Protein AF-A0A924EYX1-F1 (afdb_monomer_lite)

pLDDT: mean 79.89, std 14.72, range [35.97, 96.81]

Secondary structure (DSSP, 8-state):
----THHHHHHHHHHHHHHHHHHHHHHHHHS--PPPPP-SS-----HHHHHHHHHHHHHHHHHHHHHHHHHHHHHHHHHHHHHHHHHT--HHHHHHHHHHHHHHHHHHHHHHHHHHHHHHHHHHHHHHHHHH-HHHHTTSHHHHHHHHHHHHHHHHHHTT-HHHHHHHHHHHHHHTT---SHHHHHHHHHHHH-SPPPPPHHHHHHHHHHHHHHHHHHHHHHHHHTTSS--GGGGTS-HHHHHHHHHHHHHHHHHTTTT----SS--HHHHHHHHHTHHHHHHHHTT-

Radius of gyration: 36.63 Å; chains: 1; bounding box: 83×56×90 Å

Foldseek 3Di:
DDDPPVVVVVVVVVVVLVVLVVVLVVLVVVDPADADDDDQQADADDPLLVVLQLVLLQVLVVLLVVLVVVLVVLLVLLVVLLVVLVVLDDPVLVVVLVVLLVLLVVLLVVLVVVVVVVLVVVVVVLVVVCVVPVPVSCVDPLNVQLVVLVVQLVVCVVVVPPVSNVVSVVVNCVSSVVQPDPVSSQVSSCVPRNHRDDRDPSVVSSVVSNVSSVVSNVVSVVSNVVSDFRDQVSSVGHNSNRVLVVVLLVCVLVVSVDPDRPYHRHDPNSSVSCSVCVVSSCVSPPPD

Structure (mmCIF, N/CA/C/O backbone):
data_AF-A0A924EYX1-F1
#
_entry.id   AF-A0A924EYX1-F1
#
loop_
_atom_site.group_PDB
_atom_site.id
_atom_site.type_symbol
_atom_site.label_atom_id
_atom_site.label_alt_id
_atom_site.label_comp_id
_atom_site.label_asym_id
_atom_site.label_entity_id
_atom_site.label_seq_id
_atom_site.pdbx_PDB_ins_code
_atom_site.Cartn_x
_atom_site.Cartn_y
_atom_site.Cartn_z
_atom_site.occupancy
_atom_site.B_iso_or_equiv
_atom_site.auth_seq_id
_atom_site.auth_comp_id
_atom_site.auth_asym_id
_atom_site.auth_atom_id
_atom_site.pdbx_PDB_model_num
ATOM 1 N N . MET A 1 1 ? -43.825 -21.899 52.873 1.00 35.97 1 MET A N 1
ATOM 2 C CA . MET A 1 1 ? -43.388 -20.491 52.979 1.00 35.97 1 MET A CA 1
ATOM 3 C C . MET A 1 1 ? -41.879 -20.453 52.781 1.00 35.97 1 MET A C 1
ATOM 5 O O . MET A 1 1 ? -41.134 -20.825 53.672 1.00 35.97 1 MET A O 1
ATOM 9 N N . THR A 1 2 ? -41.446 -20.094 51.581 1.00 38.84 2 THR A N 1
ATOM 10 C CA . THR A 1 2 ? -40.054 -19.970 51.107 1.00 38.84 2 THR A CA 1
ATOM 11 C C . THR A 1 2 ? -40.077 -18.678 50.287 1.00 38.84 2 THR A C 1
ATOM 13 O O . THR A 1 2 ? -40.979 -18.524 49.474 1.00 38.84 2 THR A O 1
ATOM 16 N N . THR A 1 3 ? -39.273 -17.635 50.475 1.00 47.25 3 THR A N 1
ATOM 17 C CA . THR A 1 3 ? -37.949 -17.403 51.084 1.00 47.25 3 THR A CA 1
ATOM 18 C C . THR A 1 3 ? -37.914 -15.903 51.493 1.00 47.25 3 THR A C 1
ATOM 20 O O . THR A 1 3 ? -38.854 -15.180 51.159 1.00 47.25 3 THR A O 1
ATOM 23 N N . PRO A 1 4 ? -36.830 -15.361 52.090 1.00 44.22 4 PRO A N 1
ATOM 24 C CA . PRO A 1 4 ? -36.134 -14.348 51.288 1.00 44.22 4 PRO A CA 1
ATOM 25 C C . PRO A 1 4 ? -34.606 -14.397 51.452 1.00 44.22 4 PRO A C 1
ATOM 27 O O . PRO A 1 4 ? -34.013 -13.657 52.229 1.00 44.22 4 PRO A O 1
ATOM 30 N N . ALA A 1 5 ? -33.943 -15.196 50.613 1.00 45.50 5 ALA A N 1
ATOM 31 C CA . ALA A 1 5 ? -32.504 -15.079 50.350 1.00 45.50 5 ALA A CA 1
ATOM 32 C C . ALA A 1 5 ? -32.166 -13.839 49.481 1.00 45.50 5 ALA A C 1
ATOM 34 O O . ALA A 1 5 ? -31.003 -13.480 49.309 1.00 45.50 5 ALA A O 1
ATOM 35 N N . GLN A 1 6 ? -33.181 -13.140 48.952 1.00 41.88 6 GLN A N 1
ATOM 36 C CA . GLN A 1 6 ? -33.022 -11.943 48.116 1.00 41.88 6 GLN A CA 1
ATOM 37 C C . GLN A 1 6 ? -32.695 -10.667 48.918 1.00 41.88 6 GLN A C 1
ATOM 39 O O . GLN A 1 6 ? -32.071 -9.755 48.377 1.00 41.88 6 GLN A O 1
ATOM 44 N N . ALA A 1 7 ? -33.040 -10.599 50.210 1.00 44.31 7 ALA A N 1
ATOM 45 C CA . ALA A 1 7 ? -32.749 -9.427 51.046 1.00 44.31 7 ALA A CA 1
ATOM 46 C C . ALA A 1 7 ? -31.269 -9.349 51.479 1.00 44.31 7 ALA A C 1
ATOM 48 O O . ALA A 1 7 ? -30.711 -8.258 51.610 1.00 44.31 7 ALA A O 1
ATOM 49 N N . GLN A 1 8 ? -30.605 -10.499 51.645 1.00 46.88 8 GLN A N 1
ATOM 50 C CA . GLN A 1 8 ? -29.214 -10.570 52.111 1.00 46.88 8 GLN A CA 1
ATOM 51 C C . GLN A 1 8 ? -28.205 -10.125 51.040 1.00 46.88 8 GLN A C 1
ATOM 53 O O . GLN A 1 8 ? -27.249 -9.416 51.352 1.00 46.88 8 GLN A O 1
ATOM 58 N N . LEU A 1 9 ? -28.447 -10.443 49.763 1.00 46.16 9 LEU A N 1
ATOM 59 C CA . LEU A 1 9 ? -27.586 -10.009 48.652 1.00 46.16 9 LEU A CA 1
ATOM 60 C C . LEU A 1 9 ? -27.684 -8.498 48.381 1.00 46.16 9 LEU A C 1
ATOM 62 O O . LEU A 1 9 ? -26.678 -7.860 48.062 1.00 46.16 9 LEU A O 1
ATOM 66 N N . GLY A 1 10 ? -28.872 -7.907 48.547 1.00 51.09 10 GLY A N 1
ATOM 67 C CA . GLY A 1 10 ? -29.068 -6.458 48.425 1.00 51.09 10 GLY A CA 1
ATOM 68 C C . GLY A 1 10 ? -28.370 -5.670 49.539 1.00 51.09 10 GLY A C 1
ATOM 69 O O . GLY A 1 10 ? -27.743 -4.645 49.270 1.00 51.09 10 GLY A O 1
ATOM 70 N N . GLY A 1 11 ? -28.420 -6.178 50.778 1.00 51.91 11 GLY A N 1
ATOM 71 C CA . GLY A 1 11 ? -27.718 -5.595 51.926 1.00 51.91 11 GLY A CA 1
ATOM 72 C C . GLY A 1 11 ? -26.195 -5.669 51.798 1.00 51.91 11 GLY A C 1
ATOM 73 O O . GLY A 1 11 ? -25.512 -4.679 52.052 1.00 51.91 11 GLY A O 1
ATOM 74 N N . LEU A 1 12 ? -25.667 -6.802 51.319 1.00 52.12 12 LEU A N 1
ATOM 75 C CA . LEU A 1 12 ? -24.235 -6.986 51.060 1.00 52.12 12 LEU A CA 1
ATOM 76 C C . LEU A 1 12 ? -23.719 -6.067 49.948 1.00 52.12 12 LEU A C 1
ATOM 78 O O . LEU A 1 12 ? -22.664 -5.463 50.114 1.00 52.12 12 LEU A O 1
ATOM 82 N N . ARG A 1 13 ? -24.468 -5.887 48.849 1.00 53.62 13 ARG A N 1
ATOM 83 C CA . ARG A 1 13 ? -24.098 -4.918 47.800 1.00 53.62 13 ARG A CA 1
ATOM 84 C C . ARG A 1 13 ? -24.017 -3.493 48.337 1.00 53.62 13 ARG A C 1
ATOM 86 O O . ARG A 1 13 ? -22.999 -2.846 48.127 1.00 53.62 13 ARG A O 1
ATOM 93 N N . ARG A 1 14 ? -25.025 -3.048 49.095 1.00 57.50 14 ARG A N 1
ATOM 94 C CA . ARG A 1 14 ? -25.029 -1.707 49.705 1.00 57.50 14 ARG A CA 1
ATOM 95 C C . ARG A 1 14 ? -23.905 -1.523 50.726 1.00 57.50 14 ARG A C 1
ATOM 97 O O . ARG A 1 14 ? -23.332 -0.445 50.807 1.00 57.50 14 ARG A O 1
ATOM 104 N N . ALA A 1 15 ? -23.581 -2.555 51.505 1.00 55.97 15 ALA A N 1
ATOM 105 C CA . ALA A 1 15 ? -22.481 -2.506 52.468 1.00 55.97 15 ALA A CA 1
ATOM 106 C C . ALA A 1 15 ? -21.111 -2.446 51.775 1.00 55.97 15 ALA A C 1
ATOM 108 O O . ALA A 1 15 ? -20.235 -1.703 52.208 1.00 55.97 15 ALA A O 1
ATOM 109 N N . VAL A 1 16 ? -20.933 -3.184 50.675 1.00 58.44 16 VAL A N 1
ATOM 110 C CA . VAL A 1 16 ? -19.722 -3.122 49.843 1.00 58.44 16 VAL A CA 1
ATOM 111 C C . VAL A 1 16 ? -19.619 -1.776 49.123 1.00 58.44 16 VAL A C 1
ATOM 113 O O . VAL A 1 16 ? -18.532 -1.216 49.051 1.00 58.44 16 VAL A O 1
ATOM 116 N N . GLU A 1 17 ? -20.728 -1.226 48.628 1.00 53.25 17 GLU A N 1
ATOM 117 C CA . GLU A 1 17 ? -20.776 0.120 48.043 1.00 53.25 17 GLU A CA 1
ATOM 118 C C . GLU A 1 17 ? -20.353 1.179 49.063 1.00 53.25 17 GLU A C 1
ATOM 120 O O . GLU A 1 17 ? -19.365 1.864 48.812 1.00 53.25 17 GLU A O 1
ATOM 125 N N . ARG A 1 18 ? -20.967 1.203 50.255 1.00 57.69 18 ARG A N 1
ATOM 126 C CA . ARG A 1 18 ? -20.593 2.142 51.328 1.00 57.69 18 ARG A CA 1
ATOM 127 C C . ARG A 1 18 ? -19.155 1.984 51.809 1.00 57.69 18 ARG A C 1
ATOM 129 O O . ARG A 1 18 ? -18.488 2.973 52.074 1.00 57.69 18 ARG A O 1
ATOM 136 N N . LYS A 1 19 ? -18.651 0.751 51.928 1.00 55.78 19 LYS A N 1
ATOM 137 C CA . LYS A 1 19 ? -17.268 0.507 52.369 1.00 55.78 19 LYS A CA 1
ATOM 138 C C . LYS A 1 19 ? -16.252 0.996 51.334 1.00 55.78 19 LYS A C 1
ATOM 140 O O . LYS A 1 19 ? -15.170 1.447 51.701 1.00 55.78 19 LYS A O 1
ATOM 145 N N . VAL A 1 20 ? -16.598 0.924 50.047 1.00 55.19 20 VAL A N 1
ATOM 146 C CA . VAL A 1 20 ? -15.769 1.481 48.973 1.00 55.19 20 VAL A CA 1
ATOM 147 C C . VAL A 1 20 ? -15.906 3.005 48.884 1.00 55.19 20 VAL A C 1
ATOM 149 O O . VAL A 1 20 ? -14.903 3.656 48.621 1.00 55.19 20 VAL A O 1
ATOM 152 N N . GLU A 1 21 ? -17.088 3.573 49.141 1.00 55.62 21 GLU A N 1
ATOM 153 C CA . GLU A 1 21 ? -17.289 5.028 49.271 1.00 55.62 21 GLU A CA 1
ATOM 154 C C . GLU A 1 21 ? -16.436 5.600 50.410 1.00 55.62 21 GLU A C 1
ATOM 156 O O . GLU A 1 21 ? -15.606 6.467 50.156 1.00 55.62 21 GLU A O 1
ATOM 161 N N . GLN A 1 22 ? -16.517 5.020 51.613 1.00 55.16 22 GLN A N 1
ATOM 162 C CA . GLN A 1 22 ? -15.689 5.416 52.761 1.00 55.16 22 GLN A CA 1
ATOM 163 C C . GLN A 1 22 ? -14.189 5.251 52.485 1.00 55.16 22 GLN A C 1
ATOM 165 O O . GLN A 1 22 ? -13.407 6.156 52.747 1.00 55.16 22 GLN A O 1
ATOM 170 N N . SER A 1 23 ? -13.775 4.141 51.859 1.00 55.34 23 SER A N 1
ATOM 171 C CA . SER A 1 23 ? -12.366 3.956 51.466 1.00 55.34 23 SER A CA 1
ATOM 172 C C . SER A 1 23 ? -11.909 4.967 50.402 1.00 55.34 23 SER A C 1
ATOM 174 O O . SER A 1 23 ? -10.719 5.252 50.293 1.00 55.34 23 SER A O 1
ATOM 176 N N . GLY A 1 24 ? -12.830 5.485 49.585 1.00 53.72 24 GLY A N 1
ATOM 177 C CA . GLY A 1 24 ? -12.568 6.540 48.610 1.00 53.72 24 GLY A CA 1
ATOM 178 C C . GLY A 1 24 ? -12.421 7.916 49.262 1.00 53.72 24 GLY A C 1
ATOM 179 O O . GLY A 1 24 ? -11.489 8.641 48.922 1.00 53.72 24 GLY A O 1
ATOM 180 N N . GLU A 1 25 ? -13.295 8.242 50.215 1.00 52.97 25 GLU A N 1
ATOM 181 C CA . GLU A 1 25 ? -13.253 9.482 51.004 1.00 52.97 25 GLU A CA 1
ATOM 182 C C . GLU A 1 25 ? -11.994 9.556 51.884 1.00 52.97 25 GLU A C 1
ATOM 184 O O . GLU A 1 25 ? -11.293 10.571 51.882 1.00 52.97 25 GLU A O 1
ATOM 189 N N . ASP A 1 26 ? -11.626 8.458 52.549 1.00 51.19 26 ASP A N 1
ATOM 190 C CA . ASP A 1 26 ? -10.417 8.382 53.381 1.00 51.19 26 ASP A CA 1
ATOM 191 C C . ASP A 1 26 ? -9.132 8.565 52.553 1.00 51.19 26 ASP A C 1
ATOM 193 O O . ASP A 1 26 ? -8.181 9.221 52.985 1.00 51.19 26 ASP A O 1
ATOM 197 N N . ARG A 1 27 ? -9.106 8.047 51.316 1.00 54.53 27 ARG A N 1
ATOM 198 C CA . ARG A 1 27 ? -7.970 8.217 50.392 1.00 54.53 27 ARG A CA 1
ATOM 199 C C . ARG A 1 27 ? -7.855 9.638 49.841 1.00 54.53 27 ARG A C 1
ATOM 201 O O . ARG A 1 27 ? -6.740 10.090 49.588 1.00 54.53 27 ARG A O 1
ATOM 208 N N . MET A 1 28 ? -8.972 10.342 49.6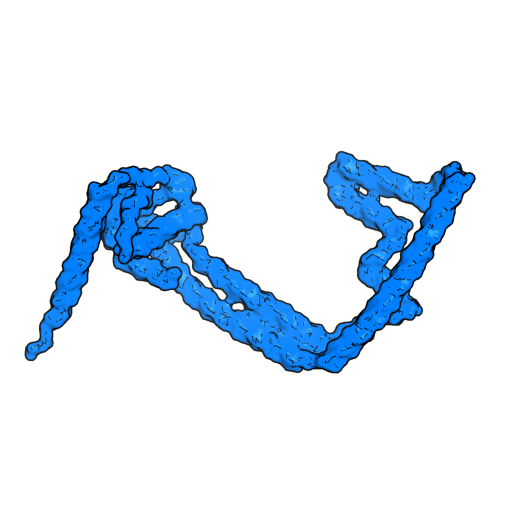64 1.00 52.06 28 MET A N 1
ATOM 209 C CA . MET A 1 28 ? -8.968 11.752 49.269 1.00 52.06 28 MET A CA 1
ATOM 210 C C . MET A 1 28 ? -8.433 12.658 50.376 1.00 52.06 28 MET A C 1
ATOM 212 O O . MET A 1 28 ? -7.650 13.559 50.089 1.00 52.06 28 MET A O 1
ATOM 216 N N . ASN A 1 29 ? -8.812 12.399 51.629 1.00 51.00 29 ASN A N 1
ATOM 217 C CA . ASN A 1 29 ? -8.343 13.177 52.776 1.00 51.00 29 ASN A CA 1
ATOM 218 C C . ASN A 1 29 ? -6.849 12.948 53.075 1.00 51.00 29 ASN A C 1
ATOM 220 O O . ASN A 1 29 ? -6.184 13.840 53.598 1.00 51.00 29 ASN A O 1
ATOM 224 N N . ALA A 1 30 ? -6.305 11.778 52.719 1.00 46.25 30 ALA A N 1
ATOM 225 C CA . ALA A 1 30 ? -4.888 11.447 52.889 1.00 46.25 30 ALA A CA 1
ATOM 226 C C . ALA A 1 30 ? -3.969 12.005 51.781 1.00 46.25 30 ALA A C 1
ATOM 228 O O . ALA A 1 30 ? -2.756 12.100 51.976 1.00 46.25 30 ALA A O 1
ATOM 229 N N . ALA A 1 31 ? -4.509 12.370 50.615 1.00 49.72 31 ALA A N 1
ATOM 230 C CA . ALA A 1 31 ? -3.730 12.940 49.523 1.00 49.72 31 ALA A CA 1
ATOM 231 C C . ALA A 1 31 ? -3.686 14.472 49.647 1.00 49.72 31 ALA A C 1
ATOM 233 O O . ALA A 1 31 ? -4.719 15.130 49.694 1.00 49.72 31 ALA A O 1
ATOM 234 N N . SER A 1 32 ? -2.499 15.084 49.634 1.00 43.00 32 SER A N 1
ATOM 235 C CA . SER A 1 32 ? -2.378 16.522 49.360 1.00 43.00 32 SER A CA 1
ATOM 236 C C . SER A 1 32 ? -2.798 16.777 47.905 1.00 43.00 32 SER A C 1
ATOM 238 O O . SER A 1 32 ? -1.995 16.660 46.977 1.00 43.00 32 SER A O 1
ATOM 240 N N . LEU A 1 33 ? -4.092 17.020 47.695 1.00 52.03 33 LEU A N 1
ATOM 241 C CA . LEU A 1 33 ? -4.709 17.169 46.380 1.00 52.03 33 LEU A CA 1
ATOM 242 C C . LEU A 1 33 ? -4.370 18.547 45.797 1.00 52.03 33 LEU A C 1
ATOM 244 O O . LEU A 1 33 ? -4.972 19.553 46.160 1.00 52.03 33 LEU A O 1
ATOM 248 N N . ILE A 1 34 ? -3.417 18.594 44.866 1.00 54.19 34 ILE A N 1
ATOM 249 C CA . ILE A 1 34 ? -3.301 19.724 43.938 1.00 54.19 34 ILE A CA 1
ATOM 250 C C . ILE A 1 34 ? -4.402 19.529 42.883 1.00 54.19 34 ILE A C 1
ATOM 252 O O . ILE A 1 34 ? -4.407 18.478 42.231 1.00 54.19 34 ILE A O 1
ATOM 256 N N . PRO A 1 35 ? -5.349 20.472 42.728 1.00 61.62 35 PRO A N 1
ATOM 257 C CA . PRO A 1 35 ? -6.395 20.358 41.719 1.00 61.62 35 PRO A CA 1
ATOM 258 C C . PRO A 1 35 ? -5.782 20.351 40.307 1.00 61.62 35 PRO A C 1
ATOM 260 O O . PRO A 1 35 ? -4.787 21.045 40.078 1.00 61.62 35 PRO A O 1
ATOM 263 N N . PRO A 1 36 ? -6.345 19.584 39.354 1.00 69.81 36 PRO A N 1
ATOM 264 C CA . PRO A 1 36 ? -5.882 19.618 37.972 1.00 69.81 36 PRO A CA 1
ATOM 265 C C . PRO A 1 36 ? -6.010 21.037 37.405 1.00 69.81 36 PRO A C 1
ATOM 267 O O . PRO A 1 36 ? -6.994 21.734 37.657 1.00 69.81 36 PRO A O 1
ATOM 270 N N . THR A 1 37 ? -5.020 21.470 36.626 1.00 74.75 37 THR A N 1
ATOM 271 C CA . THR A 1 37 ? -5.136 22.704 35.847 1.00 74.75 37 THR A CA 1
ATOM 272 C C . THR A 1 37 ? -5.978 22.416 34.614 1.00 74.75 37 THR A C 1
ATOM 274 O O . THR A 1 37 ? -5.632 21.548 33.814 1.00 74.75 37 THR A O 1
ATOM 277 N N . PHE A 1 38 ? -7.090 23.132 34.468 1.00 82.50 38 PHE A N 1
ATOM 278 C CA . PHE A 1 38 ? -7.900 23.056 33.262 1.00 82.50 38 PHE A CA 1
ATOM 279 C C . PHE A 1 38 ? -7.345 24.004 32.203 1.00 82.50 38 PHE A C 1
ATOM 281 O O . PHE A 1 38 ? -7.143 25.190 32.463 1.00 82.50 38 PHE A O 1
ATOM 288 N N . ASP A 1 39 ? -7.090 23.470 31.016 1.00 80.88 39 ASP A N 1
ATOM 289 C CA . ASP A 1 39 ? -6.488 24.186 29.899 1.00 80.88 39 ASP A CA 1
ATOM 290 C C . ASP A 1 39 ? -7.041 23.672 28.556 1.00 80.88 39 ASP A C 1
ATOM 292 O O . ASP A 1 39 ? -8.046 22.958 28.489 1.00 80.88 39 ASP A O 1
ATOM 296 N N . ASN A 1 40 ? -6.385 24.029 27.451 1.00 79.44 40 ASN A N 1
ATOM 297 C CA . ASN A 1 40 ? -6.799 23.605 26.110 1.00 79.44 40 ASN A CA 1
ATOM 298 C C . ASN A 1 40 ? -6.711 22.079 25.886 1.00 79.44 40 ASN A C 1
ATOM 300 O O . ASN A 1 40 ? -7.221 21.578 24.882 1.00 79.44 40 ASN A O 1
ATOM 304 N N . THR A 1 41 ? -6.091 21.335 26.803 1.00 78.25 41 THR A N 1
ATOM 305 C CA . THR A 1 41 ? -5.877 19.884 26.737 1.00 78.25 41 THR A CA 1
ATOM 306 C C . THR A 1 41 ? -6.689 19.124 27.785 1.00 78.25 41 THR A C 1
ATOM 308 O O . THR A 1 41 ? -7.244 18.071 27.475 1.00 78.25 41 THR A O 1
ATOM 311 N N . THR A 1 42 ? -6.822 19.667 28.996 1.00 82.25 42 THR A N 1
ATOM 312 C CA . THR A 1 42 ? -7.502 19.033 30.128 1.00 82.25 42 THR A CA 1
ATOM 313 C C . THR A 1 42 ? -8.744 19.826 30.494 1.00 82.25 42 THR A C 1
ATOM 315 O O . THR A 1 42 ? -8.662 20.977 30.908 1.00 82.25 42 THR A O 1
ATOM 318 N N . VAL A 1 43 ? -9.910 19.194 30.372 1.00 87.12 43 VAL A N 1
ATOM 319 C CA . VAL A 1 43 ? -11.201 19.800 30.718 1.00 87.12 43 VAL A CA 1
ATOM 320 C C . VAL A 1 43 ? -11.806 19.153 31.954 1.00 87.12 43 VAL A C 1
ATOM 322 O O . VAL A 1 43 ? -11.554 17.982 32.250 1.00 87.12 43 VAL A O 1
ATOM 325 N N . GLU A 1 44 ? -12.637 19.915 32.656 1.00 89.06 44 GLU A N 1
ATOM 326 C CA . GLU A 1 44 ? -13.415 19.404 33.778 1.00 89.06 44 GLU A CA 1
ATOM 327 C C . GLU A 1 44 ? -14.480 18.409 33.304 1.00 89.06 44 GLU A C 1
ATOM 329 O O . GLU A 1 44 ? -15.266 18.697 32.391 1.00 89.06 44 GLU A O 1
ATOM 334 N N . ILE A 1 45 ? -14.536 17.249 33.956 1.00 88.94 45 ILE A N 1
ATOM 335 C CA . ILE A 1 45 ? -15.536 16.207 33.732 1.00 88.94 45 ILE A CA 1
ATOM 336 C C . ILE A 1 45 ? -16.807 16.576 34.502 1.00 88.94 45 ILE A C 1
ATOM 338 O O . ILE A 1 45 ? -17.043 16.132 35.622 1.00 88.94 45 ILE A O 1
ATOM 342 N N . THR A 1 46 ? -17.643 17.408 33.888 1.00 90.31 46 THR A N 1
ATOM 343 C CA . THR A 1 46 ? -18.977 17.729 34.410 1.00 90.31 46 THR A CA 1
ATOM 344 C C . THR A 1 46 ? -19.951 16.574 34.169 1.00 90.31 46 THR A C 1
ATOM 346 O O . THR A 1 46 ? -19.706 15.713 33.320 1.00 90.31 46 THR A O 1
ATOM 349 N N . ALA A 1 47 ? -21.095 16.576 34.864 1.00 89.19 47 ALA A N 1
ATOM 350 C CA . ALA A 1 47 ? -22.146 15.571 34.671 1.00 89.19 47 ALA A CA 1
ATOM 351 C C . ALA A 1 47 ? -22.582 15.466 33.198 1.00 89.19 47 ALA A C 1
ATOM 353 O O . ALA A 1 47 ? -22.609 14.374 32.639 1.00 89.19 47 ALA A O 1
ATOM 354 N N . GLU A 1 48 ? -22.800 16.604 32.536 1.00 90.00 48 GLU A N 1
ATOM 355 C CA . GLU A 1 48 ? -23.182 16.654 31.121 1.00 90.00 48 GLU A CA 1
ATOM 356 C C . GLU A 1 48 ? -22.115 16.056 30.194 1.00 90.00 48 GLU A C 1
ATOM 358 O O . GLU A 1 48 ? -22.441 15.330 29.252 1.00 90.00 48 GLU A O 1
ATOM 363 N N . ARG A 1 49 ? -20.827 16.344 30.442 1.00 90.38 49 ARG A N 1
ATOM 364 C CA . ARG A 1 49 ? -19.729 15.777 29.643 1.00 90.38 49 ARG A CA 1
ATOM 365 C C . ARG A 1 49 ? -19.601 14.283 29.881 1.00 90.38 49 ARG A C 1
ATOM 367 O O . ARG A 1 49 ? -19.440 13.542 28.915 1.00 90.38 49 ARG A O 1
ATOM 374 N N . LEU A 1 50 ? -19.716 13.843 31.133 1.00 90.81 50 LEU A N 1
ATOM 375 C CA . LEU A 1 50 ? -19.699 12.429 31.484 1.00 90.81 50 LEU A CA 1
ATOM 376 C C . LEU A 1 50 ? -20.862 11.680 30.821 1.00 90.81 50 LEU A C 1
ATOM 378 O O . LEU A 1 50 ? -20.634 10.617 30.254 1.00 90.81 50 LEU A O 1
ATOM 382 N N . ASP A 1 51 ? -22.071 12.247 30.805 1.00 91.12 51 ASP A N 1
ATOM 383 C CA . ASP A 1 51 ? -23.238 11.653 30.141 1.00 91.12 51 ASP A CA 1
ATOM 384 C C . ASP A 1 51 ? -23.025 11.520 28.625 1.00 91.12 51 ASP A C 1
ATOM 386 O O . ASP A 1 51 ? -23.256 10.449 28.054 1.00 91.12 51 ASP A O 1
ATOM 390 N N . ARG A 1 52 ? -22.510 12.569 27.964 1.00 90.25 52 ARG A N 1
ATOM 391 C CA . ARG A 1 52 ? -22.145 12.507 26.534 1.00 90.25 52 ARG A CA 1
ATOM 392 C C . ARG A 1 52 ? -21.089 11.437 26.274 1.00 90.25 52 ARG A C 1
ATOM 394 O O . ARG A 1 52 ? -21.221 10.679 25.315 1.00 90.25 52 ARG A O 1
ATOM 401 N N . TYR A 1 53 ? -20.079 11.349 27.138 1.00 89.88 53 TYR A N 1
ATOM 402 C CA . TYR A 1 53 ? -18.986 10.387 27.017 1.00 89.88 53 TYR A CA 1
ATOM 403 C C . TYR A 1 53 ? -19.458 8.945 27.217 1.00 89.88 53 TYR A C 1
ATOM 405 O O . TYR A 1 53 ? -19.119 8.062 26.436 1.00 89.88 53 TYR A O 1
ATOM 413 N N . VAL A 1 54 ? -20.300 8.704 28.222 1.00 89.56 54 VAL A N 1
ATOM 414 C CA . VAL A 1 54 ? -20.931 7.406 28.487 1.00 89.56 54 VAL A CA 1
ATOM 415 C C . VAL A 1 54 ? -21.803 6.979 27.306 1.00 89.56 54 VAL A C 1
ATOM 417 O O . VAL A 1 54 ? -21.703 5.835 26.858 1.00 89.56 54 VAL A O 1
ATOM 420 N N . ALA A 1 55 ? -22.612 7.887 26.756 1.00 89.62 55 ALA A N 1
ATOM 421 C CA . ALA A 1 55 ? -23.428 7.607 25.578 1.00 89.62 55 ALA A CA 1
ATOM 422 C C . ALA A 1 55 ? -22.566 7.311 24.337 1.00 89.62 55 ALA A C 1
ATOM 424 O O . ALA A 1 55 ? -22.865 6.380 23.587 1.00 89.62 55 ALA A O 1
ATOM 425 N N . ALA A 1 56 ? -21.482 8.063 24.129 1.00 88.88 56 ALA A N 1
ATOM 426 C CA . ALA A 1 56 ? -20.550 7.841 23.027 1.00 88.88 56 ALA A CA 1
ATOM 427 C C . ALA A 1 56 ? -19.811 6.499 23.151 1.00 88.88 56 ALA A C 1
ATOM 429 O O . ALA A 1 56 ? -19.779 5.739 22.189 1.00 88.88 56 ALA A O 1
ATOM 430 N N . MET A 1 57 ? -19.339 6.139 24.347 1.00 86.94 57 MET A N 1
ATOM 431 C CA . MET A 1 57 ? -18.734 4.831 24.627 1.00 86.94 57 MET A CA 1
ATOM 432 C C . MET A 1 57 ? -19.702 3.669 24.366 1.00 86.94 57 MET A C 1
ATOM 434 O O . MET A 1 57 ? -19.316 2.638 23.820 1.00 86.94 57 MET A O 1
ATOM 438 N N . GLN A 1 58 ? -20.981 3.815 24.725 1.00 86.56 58 GLN A N 1
ATOM 439 C CA . GLN A 1 58 ? -21.987 2.788 24.437 1.00 86.56 58 GLN A CA 1
ATOM 440 C C . GLN A 1 58 ? -22.219 2.616 22.931 1.00 86.56 58 GLN A C 1
ATOM 442 O O . GLN A 1 58 ? -22.284 1.481 22.457 1.00 86.56 58 GLN A O 1
ATOM 447 N N . ARG A 1 59 ? -22.288 3.715 22.166 1.00 85.00 59 ARG A N 1
ATOM 448 C CA . ARG A 1 59 ? -22.347 3.659 20.694 1.00 85.00 59 ARG A CA 1
ATOM 449 C C . ARG A 1 59 ? -21.091 3.014 20.116 1.00 85.00 59 ARG A C 1
ATOM 451 O O . ARG A 1 59 ? -21.200 2.129 19.270 1.00 85.00 59 ARG A O 1
ATOM 458 N N . GLN A 1 60 ? -19.923 3.384 20.635 1.00 84.25 60 GLN A N 1
ATOM 459 C CA . GLN A 1 60 ? -18.647 2.810 20.233 1.00 84.25 60 GLN A CA 1
ATOM 460 C C . GLN A 1 60 ? -18.605 1.299 20.466 1.00 84.25 60 GLN A C 1
ATOM 462 O O . GLN A 1 60 ? -18.160 0.580 19.587 1.00 84.25 60 GLN A O 1
ATOM 467 N N . LYS A 1 61 ? -19.123 0.775 21.583 1.00 82.12 61 LYS A N 1
ATOM 468 C CA . LYS A 1 61 ? -19.197 -0.683 21.806 1.00 82.12 61 LYS A CA 1
ATOM 469 C C . LYS A 1 61 ? -20.006 -1.411 20.741 1.00 82.12 61 LYS A C 1
ATOM 471 O O . LYS A 1 61 ? -19.590 -2.468 20.268 1.00 82.12 61 LYS A O 1
ATOM 476 N N . VAL A 1 62 ? -21.154 -0.850 20.364 1.00 81.75 62 VAL A N 1
ATOM 477 C CA . VAL A 1 62 ? -21.981 -1.404 19.284 1.00 81.75 62 VAL A CA 1
ATOM 478 C C . VAL A 1 62 ? -21.211 -1.357 17.966 1.00 81.75 62 VAL A C 1
ATOM 480 O O . VAL A 1 62 ? -21.176 -2.351 17.243 1.00 81.75 62 VAL A O 1
ATOM 483 N N . GLN A 1 63 ? -20.531 -0.245 17.689 1.00 83.00 63 GLN A N 1
ATOM 484 C CA . GLN A 1 63 ? -19.716 -0.079 16.490 1.00 83.00 63 GLN A CA 1
ATOM 485 C C . GLN A 1 63 ? -18.510 -1.026 16.459 1.00 83.00 63 GLN A C 1
ATOM 487 O O . GLN A 1 63 ? -18.249 -1.620 15.424 1.00 83.00 63 GLN A O 1
ATOM 492 N N . VAL A 1 64 ? -17.814 -1.244 17.578 1.00 82.31 64 VAL A N 1
ATOM 493 C CA . VAL A 1 64 ? -16.706 -2.204 17.708 1.00 82.31 64 VAL A CA 1
ATOM 494 C C . VAL A 1 64 ? -17.200 -3.624 17.440 1.00 82.31 64 VAL A C 1
ATOM 496 O O . VAL A 1 64 ? -16.569 -4.360 16.687 1.00 82.31 64 VAL A O 1
ATOM 499 N N . ALA A 1 65 ? -18.353 -4.011 17.995 1.00 82.00 65 ALA A N 1
ATOM 500 C CA . ALA A 1 65 ? -18.943 -5.323 17.734 1.00 82.00 65 ALA A CA 1
ATOM 501 C C . ALA A 1 65 ? -19.315 -5.504 16.249 1.00 82.00 65 ALA A C 1
ATOM 503 O O . ALA A 1 65 ? -19.013 -6.541 15.659 1.00 82.00 65 ALA A O 1
ATOM 504 N N . GLN A 1 66 ? -19.913 -4.483 15.625 1.00 85.19 66 GLN A N 1
ATOM 505 C CA . GLN A 1 66 ? -20.228 -4.485 14.192 1.00 85.19 66 GLN A CA 1
ATOM 506 C C . GLN A 1 66 ? -18.965 -4.509 13.321 1.00 85.19 66 GLN A C 1
ATOM 508 O O . GLN A 1 66 ? -18.897 -5.259 12.348 1.00 85.19 66 GLN A O 1
ATOM 513 N N . ASN A 1 67 ? -17.946 -3.728 13.679 1.00 86.62 67 ASN A N 1
ATOM 514 C CA . ASN A 1 67 ? -16.660 -3.692 12.990 1.00 86.62 67 ASN A CA 1
ATOM 515 C C . ASN A 1 67 ? -15.939 -5.033 13.101 1.00 86.62 67 ASN A C 1
ATOM 517 O O . ASN A 1 67 ? -15.345 -5.469 12.124 1.00 86.62 67 ASN A O 1
ATOM 521 N N . ARG A 1 68 ? -16.044 -5.727 14.239 1.00 85.94 68 ARG A N 1
ATOM 522 C CA . ARG A 1 68 ? -15.498 -7.077 14.405 1.00 85.94 68 ARG A CA 1
ATOM 523 C C . ARG A 1 68 ? -16.192 -8.095 13.501 1.00 85.94 68 ARG A C 1
ATOM 525 O O . ARG A 1 68 ? -15.514 -8.856 12.829 1.00 85.94 68 ARG A O 1
ATOM 532 N N . GLN A 1 69 ? -17.522 -8.060 13.408 1.00 88.25 69 GLN A N 1
ATOM 533 C CA . GLN A 1 69 ? -18.253 -8.922 12.468 1.00 88.25 69 GLN A CA 1
ATOM 534 C C . GLN A 1 69 ? -17.860 -8.649 11.010 1.00 88.25 69 GLN A C 1
ATOM 536 O O . GLN A 1 69 ? -17.655 -9.578 10.233 1.00 88.25 69 GLN A O 1
ATOM 541 N N . ARG A 1 70 ? -17.725 -7.370 10.637 1.00 89.44 70 ARG A N 1
ATOM 542 C CA . ARG A 1 70 ? -17.260 -6.965 9.302 1.00 89.44 70 ARG A CA 1
ATOM 543 C C . ARG A 1 70 ? -15.817 -7.395 9.044 1.00 89.44 70 ARG A C 1
ATOM 545 O O . ARG A 1 70 ? -15.529 -7.876 7.956 1.00 89.44 70 ARG A O 1
ATOM 552 N N . TYR A 1 71 ? -14.944 -7.267 10.039 1.00 90.88 71 TYR A N 1
ATOM 553 C CA . TYR A 1 71 ? -13.567 -7.746 9.988 1.00 90.88 71 TYR A CA 1
ATOM 554 C C . TYR A 1 71 ? -13.517 -9.252 9.719 1.00 90.88 71 TYR A C 1
ATOM 556 O O . TYR A 1 71 ? -12.839 -9.679 8.788 1.00 90.88 71 TYR A O 1
ATOM 564 N N . ASP A 1 72 ? -14.271 -10.047 10.481 1.00 91.56 72 ASP A N 1
ATOM 565 C CA . ASP A 1 72 ? -14.301 -11.503 10.325 1.00 91.56 72 ASP A CA 1
ATOM 566 C C . ASP A 1 72 ? -14.820 -11.901 8.930 1.00 91.56 72 ASP A C 1
ATOM 568 O O . ASP A 1 72 ? -14.244 -12.773 8.278 1.00 91.56 72 ASP A O 1
ATOM 572 N N . ALA A 1 73 ? -15.849 -11.209 8.425 1.00 93.81 73 ALA A N 1
ATOM 573 C CA . ALA A 1 73 ? -16.362 -11.413 7.070 1.00 93.81 73 ALA A CA 1
ATOM 574 C C . ALA A 1 73 ? -15.321 -11.065 5.989 1.00 93.81 73 ALA A C 1
ATOM 576 O O . ALA A 1 73 ? -15.096 -11.859 5.076 1.00 93.81 73 ALA A O 1
ATOM 577 N N . MET A 1 74 ? -14.639 -9.922 6.119 1.00 93.75 74 MET A N 1
ATOM 578 C CA . MET A 1 74 ? -13.575 -9.506 5.197 1.00 93.75 74 MET A CA 1
ATOM 579 C C . MET A 1 74 ? -12.383 -10.468 5.224 1.00 93.75 74 MET A C 1
ATOM 581 O O . MET A 1 74 ? -11.801 -10.751 4.180 1.00 93.75 74 MET A O 1
ATOM 585 N N . GLN A 1 75 ? -12.023 -11.007 6.392 1.00 92.81 75 GLN A N 1
ATOM 586 C CA . GLN A 1 75 ? -10.956 -12.003 6.503 1.00 92.81 75 GLN A CA 1
ATOM 587 C C . GLN A 1 75 ? -11.347 -13.339 5.866 1.00 92.81 75 GLN A C 1
ATOM 589 O O . GLN A 1 75 ? -10.523 -13.948 5.182 1.00 92.81 75 GLN A O 1
ATOM 594 N N . ALA A 1 76 ? -12.595 -13.782 6.041 1.00 94.62 76 ALA A N 1
ATOM 595 C CA . ALA A 1 76 ? -13.104 -14.981 5.378 1.00 94.62 76 ALA A CA 1
ATOM 596 C C . ALA A 1 76 ? -13.108 -14.820 3.848 1.00 94.62 76 ALA A C 1
ATOM 598 O O . ALA A 1 76 ? -12.659 -15.709 3.121 1.00 94.62 76 ALA A O 1
ATOM 599 N N . GLU A 1 77 ? -13.533 -13.658 3.348 1.00 95.62 77 GLU A N 1
ATOM 600 C CA . GLU A 1 77 ? -13.486 -13.345 1.920 1.00 95.62 77 GLU A CA 1
ATOM 601 C C . GLU A 1 77 ? -12.038 -13.273 1.402 1.00 95.62 77 GLU A C 1
ATOM 603 O O . GLU A 1 77 ? -11.704 -13.9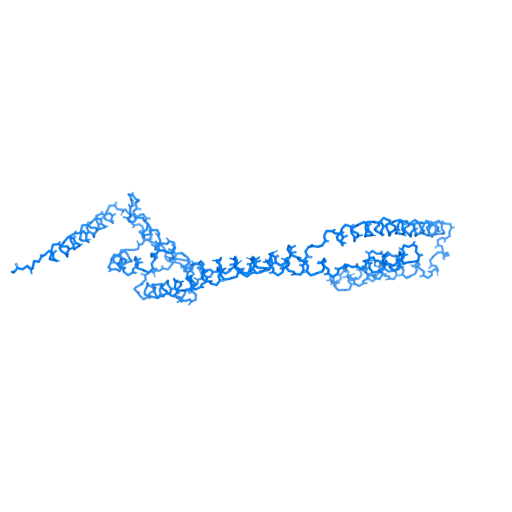00 0.392 1.00 95.62 77 GLU A O 1
ATOM 608 N N . ALA A 1 78 ? -11.137 -12.605 2.128 1.00 95.00 78 ALA A N 1
ATOM 609 C CA . ALA A 1 78 ? -9.717 -12.552 1.791 1.00 95.00 78 ALA A CA 1
ATOM 610 C C . ALA A 1 78 ? -9.081 -13.950 1.741 1.00 95.00 78 ALA A C 1
ATOM 612 O O . ALA A 1 78 ? -8.261 -14.207 0.856 1.00 95.00 78 ALA A O 1
ATOM 613 N N . ALA A 1 79 ? -9.459 -14.855 2.649 1.00 94.38 79 ALA A N 1
ATOM 614 C CA . ALA A 1 79 ? -9.028 -16.251 2.630 1.00 94.38 79 ALA A CA 1
ATOM 615 C C . ALA A 1 79 ? -9.555 -16.991 1.389 1.00 94.38 79 ALA A C 1
ATOM 617 O O . ALA A 1 79 ? -8.776 -17.670 0.719 1.00 94.38 79 ALA A O 1
ATOM 618 N N . SER A 1 80 ? -10.821 -16.779 1.010 1.00 96.56 80 SER A N 1
ATOM 619 C CA . SER A 1 80 ? -11.401 -17.369 -0.206 1.00 96.56 80 SER A CA 1
ATOM 620 C C . SER A 1 80 ? -10.642 -16.955 -1.476 1.00 96.56 80 SER A C 1
ATOM 622 O O . SER A 1 80 ? -10.384 -17.787 -2.350 1.00 96.56 80 SER A O 1
ATOM 624 N N . PHE A 1 81 ? -10.177 -15.701 -1.552 1.00 95.94 81 PHE A N 1
ATOM 625 C CA . PHE A 1 81 ? -9.335 -15.244 -2.657 1.00 95.94 81 PHE A CA 1
ATOM 626 C C . PHE A 1 81 ? -7.952 -15.903 -2.658 1.00 95.94 81 PHE A C 1
ATOM 628 O O . PHE A 1 81 ? -7.453 -16.225 -3.735 1.00 95.94 81 PHE A O 1
ATOM 635 N N . ARG A 1 82 ? -7.346 -16.171 -1.491 1.00 94.06 82 ARG A N 1
ATOM 636 C CA . ARG A 1 82 ? -6.072 -16.919 -1.414 1.00 94.06 82 ARG A CA 1
ATOM 637 C C . ARG A 1 82 ? -6.244 -18.352 -1.894 1.00 94.06 82 ARG A C 1
ATOM 639 O O . ARG A 1 82 ? -5.433 -18.831 -2.677 1.00 94.06 82 ARG A O 1
ATOM 646 N N . GLU A 1 83 ? -7.313 -19.024 -1.483 1.00 95.19 83 GLU A N 1
ATOM 647 C CA . GLU A 1 83 ? -7.609 -20.378 -1.957 1.00 95.19 83 GLU A CA 1
ATOM 648 C C . GLU A 1 83 ? -7.853 -20.413 -3.468 1.00 95.19 83 GLU A C 1
ATOM 650 O O . GLU A 1 83 ? -7.341 -21.291 -4.166 1.00 95.19 83 GLU A O 1
ATOM 655 N N . ALA A 1 84 ? -8.598 -19.440 -3.999 1.00 94.31 84 ALA A N 1
ATOM 656 C CA . ALA A 1 84 ? -8.796 -19.295 -5.435 1.00 94.31 84 ALA A CA 1
ATOM 657 C C . ALA A 1 84 ? -7.472 -19.022 -6.172 1.00 94.31 84 ALA A C 1
ATOM 659 O O . ALA A 1 84 ? -7.258 -19.575 -7.249 1.00 94.31 84 ALA A O 1
ATOM 660 N N . ALA A 1 85 ? -6.565 -18.230 -5.590 1.00 94.31 85 ALA A N 1
ATOM 661 C CA . ALA A 1 85 ? -5.240 -17.964 -6.147 1.00 94.31 85 ALA A CA 1
ATOM 662 C C . ALA A 1 85 ? -4.374 -19.232 -6.201 1.00 94.31 85 ALA A C 1
ATOM 664 O O . ALA A 1 85 ? -3.714 -19.479 -7.209 1.00 94.31 85 ALA A O 1
ATOM 665 N N . VAL A 1 86 ? -4.428 -20.073 -5.161 1.00 92.88 86 VAL A N 1
ATOM 666 C CA . VAL A 1 86 ? -3.756 -21.384 -5.144 1.00 92.88 86 VAL A CA 1
ATOM 667 C C . VAL A 1 86 ? -4.326 -22.300 -6.228 1.00 92.88 86 VAL A C 1
ATOM 669 O O . VAL A 1 86 ? -3.565 -22.949 -6.938 1.00 92.88 86 VAL A O 1
ATOM 672 N N . LYS A 1 87 ? -5.651 -22.321 -6.419 1.00 92.94 87 LYS A N 1
ATOM 673 C CA . LYS A 1 87 ? -6.298 -23.107 -7.487 1.00 92.94 87 LYS A CA 1
ATOM 674 C C . LYS A 1 87 ? -5.984 -22.586 -8.892 1.00 92.94 87 LYS A C 1
ATOM 676 O O . LYS A 1 87 ? -5.925 -23.371 -9.832 1.00 92.94 87 LYS A O 1
ATOM 681 N N . ALA A 1 88 ? -5.800 -21.276 -9.039 1.00 90.75 88 ALA A N 1
ATOM 682 C CA . ALA A 1 88 ? -5.386 -20.644 -10.288 1.00 90.75 88 ALA A CA 1
ATOM 683 C C . ALA A 1 88 ? -3.883 -20.813 -10.573 1.00 90.75 88 ALA A C 1
ATOM 685 O O . ALA A 1 88 ? -3.428 -20.459 -11.664 1.00 90.75 88 ALA A O 1
ATOM 686 N N . ASP A 1 89 ? -3.108 -21.336 -9.614 1.00 90.12 89 ASP A N 1
ATOM 687 C CA . ASP A 1 89 ? -1.674 -21.518 -9.776 1.00 90.12 89 ASP A CA 1
ATOM 688 C C . ASP A 1 89 ? -1.373 -22.610 -10.808 1.00 90.12 89 ASP A C 1
ATOM 690 O O . ASP A 1 89 ? -1.606 -23.799 -10.592 1.00 90.12 89 ASP A O 1
ATOM 694 N N . ASN A 1 90 ? -0.809 -22.196 -11.940 1.00 93.38 90 ASN A N 1
ATOM 695 C CA . ASN A 1 90 ? -0.271 -23.100 -12.938 1.00 93.38 90 ASN A CA 1
ATOM 696 C C . ASN A 1 90 ? 1.255 -22.989 -12.949 1.00 93.38 90 ASN A C 1
ATOM 698 O O . ASN A 1 90 ? 1.832 -22.104 -13.589 1.00 93.38 90 ASN A O 1
ATOM 702 N N . ARG A 1 91 ? 1.910 -23.930 -12.260 1.00 92.31 91 ARG A N 1
ATOM 703 C CA . ARG A 1 91 ? 3.373 -23.976 -12.150 1.00 92.31 91 ARG A CA 1
ATOM 704 C C . ARG A 1 91 ? 4.058 -24.015 -13.518 1.00 92.31 91 ARG A C 1
ATOM 706 O O . ARG A 1 91 ? 5.054 -23.329 -13.707 1.00 92.31 91 ARG A O 1
ATOM 713 N N . ARG A 1 92 ? 3.510 -24.759 -14.484 1.00 93.25 92 ARG A N 1
ATOM 714 C CA . ARG A 1 92 ? 4.095 -24.882 -15.828 1.00 93.25 92 ARG A CA 1
ATOM 715 C C . ARG A 1 92 ? 4.062 -23.554 -16.583 1.00 93.25 92 ARG A C 1
ATOM 717 O O . ARG A 1 92 ? 5.050 -23.200 -17.227 1.00 93.25 92 ARG A O 1
ATOM 724 N N . ASP A 1 93 ? 2.947 -22.831 -16.499 1.00 93.31 93 ASP A N 1
ATOM 725 C CA . ASP A 1 93 ? 2.826 -21.502 -17.107 1.00 93.31 93 ASP A CA 1
ATOM 726 C C . ASP A 1 93 ? 3.799 -20.520 -16.452 1.00 93.31 93 ASP A C 1
ATOM 728 O O . ASP A 1 93 ? 4.455 -19.764 -17.165 1.00 93.31 93 ASP A O 1
ATOM 732 N N . ARG A 1 94 ? 3.942 -20.573 -15.117 1.00 93.38 94 ARG A N 1
ATOM 733 C CA . ARG A 1 94 ? 4.912 -19.756 -14.374 1.00 93.38 94 ARG A CA 1
ATOM 734 C C . ARG A 1 94 ? 6.343 -20.052 -14.802 1.00 93.38 94 ARG A C 1
ATOM 736 O O . ARG A 1 94 ? 7.015 -19.151 -15.271 1.00 93.38 94 ARG A O 1
ATOM 743 N N . GLU A 1 95 ? 6.783 -21.303 -14.727 1.00 94.69 95 GLU A N 1
ATOM 744 C CA . GLU A 1 95 ? 8.146 -21.700 -15.106 1.00 94.69 95 GLU A CA 1
ATOM 745 C C . GLU A 1 95 ? 8.464 -21.334 -16.564 1.00 94.69 95 GLU A C 1
ATOM 747 O O . GLU A 1 95 ? 9.556 -20.859 -16.879 1.00 94.69 95 GLU A O 1
ATOM 752 N N . THR A 1 96 ? 7.498 -21.519 -17.470 1.00 94.81 96 THR A N 1
ATOM 753 C CA . THR A 1 96 ? 7.668 -21.156 -18.883 1.00 94.81 96 THR A CA 1
ATOM 754 C C . THR A 1 96 ? 7.774 -19.644 -19.058 1.00 94.81 96 THR A C 1
ATOM 756 O O . THR A 1 96 ? 8.655 -19.169 -19.780 1.00 94.81 96 THR A O 1
ATOM 759 N N . TYR A 1 97 ? 6.898 -18.883 -18.400 1.00 94.94 97 TYR A N 1
ATOM 760 C CA . TYR A 1 97 ? 6.913 -17.427 -18.446 1.00 94.94 97 TYR A CA 1
ATOM 761 C C . TYR A 1 97 ? 8.180 -16.848 -17.814 1.00 94.94 97 TYR A C 1
ATOM 763 O O . TYR A 1 97 ? 8.802 -15.979 -18.415 1.00 94.94 97 TYR A O 1
ATOM 771 N N . ASP A 1 98 ? 8.615 -17.363 -16.668 1.00 94.50 98 ASP A N 1
ATOM 772 C CA . ASP A 1 98 ? 9.812 -16.901 -15.966 1.00 94.50 98 ASP A CA 1
ATOM 773 C C . ASP A 1 98 ? 11.060 -17.156 -16.809 1.00 94.50 98 ASP A C 1
ATOM 775 O O . ASP A 1 98 ? 11.859 -16.247 -17.018 1.00 94.50 98 ASP A O 1
ATOM 779 N N . ARG A 1 99 ? 11.191 -18.352 -17.397 1.00 94.56 99 ARG A N 1
ATOM 780 C CA . ARG A 1 99 ? 12.311 -18.677 -18.289 1.00 94.56 99 ARG A CA 1
ATOM 781 C C . ARG A 1 99 ? 12.335 -17.799 -19.539 1.00 94.56 99 ARG A C 1
ATOM 783 O O . ARG A 1 99 ? 13.390 -17.291 -19.902 1.00 94.56 99 ARG A O 1
ATOM 790 N N . THR A 1 100 ? 11.190 -17.628 -20.203 1.00 93.62 100 THR A N 1
ATOM 791 C CA . THR A 1 100 ? 11.107 -16.810 -21.430 1.00 93.62 100 THR A CA 1
ATOM 792 C C . THR A 1 100 ? 11.313 -15.325 -21.140 1.00 93.62 100 THR A C 1
ATOM 794 O O . THR A 1 100 ? 11.970 -14.628 -21.911 1.00 93.62 100 THR A O 1
ATOM 797 N N . THR A 1 101 ? 10.810 -14.841 -20.004 1.00 93.56 101 THR A N 1
ATOM 798 C CA . THR A 1 101 ? 11.020 -13.466 -19.538 1.00 93.56 101 THR A CA 1
ATOM 799 C C . THR A 1 101 ? 12.471 -13.236 -19.139 1.00 93.56 101 THR A C 1
ATOM 801 O O . THR A 1 101 ? 13.015 -12.189 -19.473 1.00 93.56 101 THR A O 1
ATOM 804 N N . TYR A 1 102 ? 13.116 -14.207 -18.487 1.00 93.38 102 TYR A N 1
ATOM 805 C CA . TYR A 1 102 ? 14.535 -14.146 -18.150 1.00 93.38 102 TYR A CA 1
ATOM 806 C C . TYR A 1 102 ? 15.400 -14.053 -19.412 1.00 93.38 102 TYR A C 1
ATOM 808 O O . TYR A 1 102 ? 16.163 -13.103 -19.555 1.00 93.38 102 TYR A O 1
ATOM 816 N N . SER A 1 103 ? 15.205 -14.952 -20.387 1.00 92.31 103 SER A N 1
ATOM 817 C CA . SER A 1 103 ? 15.952 -14.903 -21.654 1.00 92.31 103 SER A CA 1
ATOM 818 C C . SER A 1 103 ? 15.701 -13.615 -22.444 1.00 92.31 103 SER A C 1
ATOM 820 O O . SER A 1 103 ? 16.622 -13.059 -23.038 1.00 92.31 103 SER A O 1
ATOM 822 N N . TYR A 1 104 ? 14.460 -13.115 -22.441 1.00 93.25 104 TYR A N 1
ATOM 823 C CA . TYR A 1 104 ? 14.142 -11.824 -23.049 1.00 93.25 104 TYR A CA 1
ATOM 824 C C . TYR A 1 104 ? 14.836 -10.673 -22.310 1.00 93.25 104 TYR A C 1
ATOM 826 O O . TYR A 1 104 ? 15.347 -9.763 -22.953 1.00 93.25 104 TYR A O 1
ATOM 834 N N . GLY A 1 105 ? 14.878 -10.716 -20.976 1.00 91.00 105 GLY A N 1
ATOM 835 C CA . GLY A 1 105 ? 15.548 -9.728 -20.133 1.00 91.00 105 GLY A CA 1
ATOM 836 C C . GLY A 1 105 ? 17.046 -9.641 -20.407 1.00 91.00 105 GLY A C 1
ATOM 837 O O . GLY A 1 105 ? 17.548 -8.542 -20.616 1.00 91.00 105 GLY A O 1
ATOM 838 N N . GLU A 1 106 ? 17.728 -10.783 -20.493 1.00 93.31 106 GLU A N 1
ATOM 839 C CA . GLU A 1 106 ? 19.140 -10.872 -20.892 1.00 93.31 106 GLU A CA 1
ATOM 840 C C . GLU A 1 106 ? 19.364 -10.228 -22.268 1.00 93.31 106 GLU A C 1
ATOM 842 O O . GLU A 1 106 ? 20.143 -9.286 -22.398 1.00 93.31 106 GLU A O 1
ATOM 847 N N . CYS A 1 107 ? 18.599 -10.643 -23.284 1.00 92.19 107 CYS A N 1
ATOM 848 C CA . CYS A 1 107 ? 18.727 -10.083 -24.631 1.00 92.19 107 CYS A CA 1
ATOM 849 C C . CYS A 1 107 ? 18.438 -8.573 -24.668 1.00 92.19 107 CYS A C 1
ATOM 851 O O . CYS A 1 107 ? 19.156 -7.808 -25.314 1.00 92.19 107 CYS A O 1
ATOM 853 N N . ARG A 1 108 ? 17.397 -8.124 -23.960 1.00 91.06 108 ARG A N 1
ATOM 854 C CA . ARG A 1 108 ? 17.020 -6.711 -23.857 1.00 91.06 108 ARG A CA 1
ATOM 855 C C . ARG A 1 108 ? 18.112 -5.888 -23.183 1.00 91.06 108 ARG A C 1
ATOM 857 O O . ARG A 1 108 ? 18.371 -4.773 -23.630 1.00 91.06 108 ARG A O 1
ATOM 864 N N . ASN A 1 109 ? 18.754 -6.425 -22.148 1.00 90.12 109 ASN A N 1
ATOM 865 C CA . ASN A 1 109 ? 19.885 -5.777 -21.493 1.00 90.12 109 ASN A CA 1
ATOM 866 C C . ASN A 1 109 ? 21.078 -5.673 -22.447 1.00 90.12 109 ASN A C 1
ATOM 868 O O . ASN A 1 109 ? 21.602 -4.578 -22.611 1.00 90.12 109 ASN A O 1
ATOM 872 N N . SER A 1 110 ? 21.423 -6.734 -23.181 1.00 89.56 110 SER A N 1
ATOM 873 C CA . SER A 1 110 ? 22.477 -6.663 -24.205 1.00 89.56 110 SER A CA 1
ATOM 874 C C . SER A 1 110 ? 22.139 -5.685 -25.338 1.00 89.56 110 SER A C 1
ATOM 876 O O . SER A 1 110 ? 23.012 -4.991 -25.857 1.00 89.56 110 SER A O 1
ATOM 878 N N . ALA A 1 111 ? 20.866 -5.591 -25.737 1.00 86.75 111 ALA A N 1
ATOM 879 C CA . ALA A 1 111 ? 20.416 -4.608 -26.721 1.00 86.75 111 ALA A CA 1
ATOM 880 C C . ALA A 1 111 ? 20.550 -3.170 -26.194 1.00 86.75 111 ALA A C 1
ATOM 882 O O . ALA A 1 111 ? 20.919 -2.284 -26.967 1.00 86.75 111 ALA A O 1
ATOM 883 N N . ARG A 1 112 ? 20.289 -2.954 -24.898 1.00 86.50 112 ARG A N 1
ATOM 884 C CA . ARG A 1 112 ? 20.521 -1.675 -24.218 1.00 86.50 112 ARG A CA 1
ATOM 885 C C . ARG A 1 112 ? 22.009 -1.342 -24.170 1.00 86.50 112 ARG A C 1
ATOM 887 O O . ARG A 1 112 ? 22.373 -0.269 -24.624 1.00 86.50 112 ARG A O 1
ATOM 894 N N . GLU A 1 113 ? 22.851 -2.259 -23.707 1.00 88.25 113 GLU A N 1
ATOM 895 C CA . GLU A 1 113 ? 24.306 -2.064 -23.623 1.00 88.25 113 GLU A CA 1
ATOM 896 C C . GLU A 1 113 ? 24.917 -1.743 -24.992 1.00 88.25 113 GLU A C 1
ATOM 898 O O . GLU A 1 113 ? 25.741 -0.844 -25.114 1.00 88.25 113 GLU A O 1
ATOM 903 N N . ALA A 1 114 ? 24.468 -2.413 -26.058 1.00 85.81 114 ALA A N 1
ATOM 904 C CA . ALA A 1 114 ? 24.908 -2.097 -27.415 1.00 85.81 114 ALA A CA 1
ATOM 905 C C . ALA A 1 114 ? 24.483 -0.684 -27.858 1.00 85.81 114 ALA A C 1
ATOM 907 O O . ALA A 1 114 ? 25.258 0.014 -28.508 1.00 85.81 114 ALA A O 1
ATOM 908 N N . ALA A 1 115 ? 23.264 -0.258 -27.511 1.00 82.44 115 ALA A N 1
ATOM 909 C CA . ALA A 1 115 ? 22.788 1.092 -27.807 1.00 82.44 115 ALA A CA 1
ATOM 910 C C . ALA A 1 115 ? 23.537 2.157 -26.986 1.00 82.44 115 ALA A C 1
ATOM 912 O O . ALA A 1 115 ? 23.878 3.209 -27.524 1.00 82.44 115 ALA A O 1
ATOM 913 N N . GLU A 1 116 ? 23.834 1.870 -25.717 1.00 84.38 116 GLU A N 1
ATOM 914 C CA . GLU A 1 116 ? 24.654 2.711 -24.840 1.00 84.38 116 GLU A CA 1
ATOM 915 C C . GLU A 1 116 ? 26.080 2.841 -25.394 1.00 84.38 116 GLU A C 1
ATOM 917 O O . GLU A 1 116 ? 26.564 3.957 -25.545 1.00 84.38 116 GLU A O 1
ATOM 922 N N . ALA A 1 117 ? 26.709 1.745 -25.825 1.00 86.31 117 ALA A N 1
ATOM 923 C CA . ALA A 1 117 ? 28.040 1.772 -26.431 1.00 86.31 117 ALA A CA 1
ATOM 924 C C . ALA A 1 117 ? 28.077 2.549 -27.763 1.00 86.31 117 ALA A C 1
ATOM 926 O O . ALA A 1 117 ? 29.015 3.304 -28.024 1.00 86.31 117 ALA A O 1
ATOM 927 N N . GLU A 1 118 ? 27.063 2.405 -28.626 1.00 83.31 118 GLU A N 1
ATOM 928 C CA . GLU A 1 118 ? 26.949 3.225 -29.842 1.00 83.31 118 GLU A CA 1
ATOM 929 C C . GLU A 1 118 ? 26.788 4.711 -29.516 1.00 83.31 118 GLU A C 1
ATOM 931 O O . GLU A 1 118 ? 27.358 5.569 -30.196 1.00 83.31 118 GLU A O 1
ATOM 936 N N . TYR A 1 119 ? 26.005 5.019 -28.486 1.00 81.38 119 TYR A N 1
ATOM 937 C CA . TYR A 1 119 ? 25.803 6.379 -28.021 1.00 81.38 119 TYR A CA 1
ATOM 938 C C . TYR A 1 119 ? 27.090 6.979 -27.438 1.00 81.38 119 TYR A C 1
ATOM 940 O O . TYR A 1 119 ? 27.468 8.086 -27.819 1.00 81.38 119 TYR A O 1
ATOM 948 N N . GLU A 1 120 ? 27.808 6.241 -26.591 1.00 84.50 120 GLU A N 1
ATOM 949 C CA . GLU A 1 120 ? 29.101 6.655 -26.042 1.00 84.50 120 GLU A CA 1
ATOM 950 C C . GLU A 1 120 ? 30.107 6.952 -27.154 1.00 84.50 120 GLU A C 1
ATOM 952 O O . GLU A 1 120 ? 30.706 8.026 -27.152 1.00 84.50 120 GLU A O 1
ATOM 957 N N . ARG A 1 121 ? 30.207 6.085 -28.172 1.00 86.00 121 ARG A N 1
ATOM 958 C CA . ARG A 1 121 ? 31.070 6.325 -29.341 1.00 86.00 121 ARG A CA 1
ATOM 959 C C . ARG A 1 121 ? 30.680 7.588 -30.105 1.00 86.00 121 ARG A C 1
ATOM 961 O O . ARG A 1 121 ? 31.549 8.386 -30.443 1.00 86.00 121 ARG A O 1
ATOM 968 N N . LYS A 1 122 ? 29.384 7.813 -30.352 1.00 82.06 122 LYS A N 1
ATOM 969 C CA . LYS A 1 122 ? 28.903 9.047 -31.004 1.00 82.06 122 LYS A CA 1
ATOM 970 C C . LYS A 1 122 ? 29.236 10.288 -30.179 1.00 82.06 122 LYS A C 1
ATOM 972 O O . LYS A 1 122 ? 29.640 11.302 -30.743 1.00 82.06 122 LYS A O 1
ATOM 977 N N . MET A 1 123 ? 29.085 10.211 -28.860 1.00 81.88 123 MET A N 1
ATOM 978 C CA . MET A 1 123 ? 29.411 11.311 -27.956 1.00 81.88 123 MET A CA 1
ATOM 979 C C . MET A 1 123 ? 30.912 11.575 -27.881 1.00 81.88 123 MET A C 1
ATOM 981 O O . MET A 1 123 ? 31.319 12.732 -27.820 1.00 81.88 123 MET A O 1
ATOM 985 N N . GLU A 1 124 ? 31.738 10.536 -27.912 1.00 86.19 124 GLU A N 1
ATOM 986 C CA . GLU A 1 124 ? 33.193 10.654 -27.943 1.00 86.19 124 GLU A CA 1
ATOM 987 C C . GLU A 1 124 ? 33.669 11.263 -29.270 1.00 86.19 124 GLU A C 1
ATOM 989 O O . GLU A 1 124 ? 34.443 12.218 -29.267 1.00 86.19 124 GLU A O 1
ATOM 994 N N . GLU A 1 125 ? 33.116 10.828 -30.407 1.00 84.00 125 GLU A N 1
ATOM 995 C CA . GLU A 1 125 ? 33.365 11.451 -31.713 1.00 84.00 125 GLU A CA 1
ATOM 996 C C . GLU A 1 125 ? 32.895 12.909 -31.779 1.00 84.00 125 GLU A C 1
ATOM 998 O O . GLU A 1 125 ? 33.525 13.741 -32.438 1.00 84.00 125 GLU A O 1
ATOM 1003 N N . PHE A 1 126 ? 31.768 13.226 -31.142 1.00 81.44 126 PHE A N 1
ATOM 1004 C CA . PHE A 1 126 ? 31.261 14.591 -31.042 1.00 81.44 126 PHE A CA 1
ATOM 1005 C C . PHE A 1 126 ? 32.197 15.463 -30.193 1.00 81.44 126 PHE A C 1
ATOM 1007 O O . PHE A 1 126 ? 32.556 16.563 -30.612 1.00 81.44 126 PHE A O 1
ATOM 1014 N N . ARG A 1 127 ? 32.682 14.954 -29.052 1.00 82.44 127 ARG A N 1
ATOM 1015 C CA . ARG A 1 127 ? 33.684 15.640 -28.215 1.00 82.44 127 ARG A CA 1
ATOM 1016 C C . ARG A 1 127 ? 35.004 15.847 -28.952 1.00 82.44 127 ARG A C 1
ATOM 1018 O O . ARG A 1 127 ? 35.488 16.972 -28.999 1.00 82.44 127 ARG A O 1
ATOM 1025 N N . ALA A 1 128 ? 35.539 14.813 -29.599 1.00 85.12 128 ALA A N 1
ATOM 1026 C CA . ALA A 1 128 ? 36.777 14.911 -30.371 1.00 85.12 128 ALA A CA 1
ATOM 1027 C C . ALA A 1 128 ? 36.665 15.928 -31.524 1.00 85.12 128 ALA A C 1
ATOM 1029 O O . ALA A 1 128 ? 37.629 16.622 -31.849 1.00 85.12 128 ALA A O 1
ATOM 1030 N N . ARG A 1 129 ? 35.478 16.062 -32.136 1.00 79.31 129 ARG A N 1
ATOM 1031 C CA . ARG A 1 129 ? 35.197 17.105 -33.136 1.00 79.31 129 ARG A CA 1
ATOM 1032 C C . ARG A 1 129 ? 35.182 18.507 -32.537 1.00 79.31 129 ARG A C 1
ATOM 1034 O O . ARG A 1 129 ? 35.785 19.399 -33.129 1.00 79.31 129 ARG A O 1
ATOM 1041 N N . ILE A 1 130 ? 34.551 18.693 -31.377 1.00 82.31 130 ILE A N 1
ATOM 1042 C CA . ILE A 1 130 ? 34.583 19.966 -30.641 1.00 82.31 130 ILE A CA 1
ATOM 1043 C C . ILE A 1 130 ? 36.022 20.367 -30.299 1.00 82.31 130 ILE A C 1
ATOM 1045 O O . ILE A 1 130 ? 36.388 21.525 -30.477 1.00 82.31 130 ILE A O 1
ATOM 1049 N N . GLU A 1 131 ? 36.838 19.422 -29.829 1.00 82.25 131 GLU A N 1
ATOM 1050 C CA . GLU A 1 131 ? 38.240 19.676 -29.482 1.00 82.25 131 GLU A CA 1
ATOM 1051 C C . GLU A 1 131 ? 39.089 20.029 -30.709 1.00 82.25 131 GLU A C 1
ATOM 1053 O O . GLU A 1 131 ? 39.962 20.893 -30.629 1.00 82.25 131 GLU A O 1
ATOM 1058 N N . ARG A 1 132 ? 38.822 19.393 -31.858 1.00 84.81 132 ARG A N 1
ATOM 1059 C CA . ARG A 1 132 ? 39.546 19.651 -33.110 1.00 84.81 132 ARG A CA 1
ATOM 1060 C C . ARG A 1 132 ? 39.178 20.996 -33.747 1.00 84.81 132 ARG A C 1
ATOM 1062 O O . ARG A 1 132 ? 40.068 21.658 -34.274 1.00 84.81 132 ARG A O 1
ATOM 1069 N N . ASP A 1 133 ? 37.901 21.383 -33.742 1.00 82.06 133 ASP A N 1
ATOM 1070 C CA . ASP A 1 133 ? 37.437 22.671 -34.276 1.00 82.06 133 ASP A CA 1
ATOM 1071 C C . ASP A 1 133 ? 36.237 23.218 -33.471 1.00 82.06 133 ASP A C 1
ATOM 1073 O O . ASP A 1 133 ? 35.068 22.954 -33.795 1.00 82.06 133 ASP A O 1
ATOM 1077 N N . PRO A 1 134 ? 36.497 24.030 -32.431 1.00 76.00 134 PRO A N 1
ATOM 1078 C CA . PRO A 1 134 ? 35.447 24.547 -31.560 1.00 76.00 134 PRO A CA 1
ATOM 1079 C C . PRO A 1 134 ? 34.527 25.556 -32.263 1.00 76.00 134 PRO A C 1
ATOM 1081 O O . PRO A 1 134 ? 33.378 25.732 -31.852 1.00 76.00 134 PRO A O 1
ATOM 1084 N N . VAL A 1 135 ? 34.991 26.217 -33.330 1.00 77.00 135 VAL A N 1
ATOM 1085 C CA . VAL A 1 135 ? 34.207 27.226 -34.062 1.00 77.00 135 VAL A CA 1
ATOM 1086 C C . VAL A 1 135 ? 33.230 26.552 -35.025 1.00 77.00 135 VAL A C 1
ATOM 1088 O O . VAL A 1 135 ? 32.087 27.003 -35.161 1.00 77.00 135 VAL A O 1
ATOM 1091 N N . ALA A 1 136 ? 33.639 25.457 -35.670 1.00 75.69 136 ALA A N 1
ATOM 1092 C CA . ALA A 1 136 ? 32.741 24.634 -36.474 1.00 75.69 136 ALA A CA 1
ATOM 1093 C C . ALA A 1 136 ? 31.698 23.921 -35.603 1.00 75.69 136 ALA A C 1
ATOM 1095 O O . ALA A 1 136 ? 30.513 23.926 -35.944 1.00 75.69 136 ALA A O 1
ATOM 1096 N N . ALA A 1 137 ? 32.096 23.402 -34.440 1.00 69.38 137 ALA A N 1
ATOM 1097 C CA . ALA A 1 137 ? 31.185 22.689 -33.550 1.00 69.38 137 ALA A CA 1
ATOM 1098 C C . ALA A 1 137 ? 30.061 23.574 -32.976 1.00 69.38 137 ALA A C 1
ATOM 1100 O O . ALA A 1 137 ? 28.924 23.125 -32.844 1.00 69.38 137 ALA A O 1
ATOM 1101 N N . GLN A 1 138 ? 30.315 24.866 -32.726 1.00 69.12 138 GLN A N 1
ATOM 1102 C CA . GLN A 1 138 ? 29.264 25.823 -32.336 1.00 69.12 138 GLN A CA 1
ATOM 1103 C C . GLN A 1 138 ? 28.190 26.032 -33.415 1.00 69.12 138 GLN A C 1
ATOM 1105 O O . GLN A 1 138 ? 27.090 26.513 -33.124 1.00 69.12 138 GLN A O 1
ATOM 1110 N N . LYS A 1 139 ? 28.487 25.703 -34.676 1.00 75.44 139 LYS A N 1
ATOM 1111 C CA . LYS A 1 139 ? 27.524 25.819 -35.775 1.00 75.44 139 LYS A CA 1
ATOM 1112 C C . LYS A 1 139 ? 26.641 24.582 -35.907 1.00 75.44 139 LYS A C 1
ATOM 1114 O O . LYS A 1 139 ? 25.590 24.711 -36.546 1.00 75.44 139 LYS A O 1
ATOM 1119 N N . GLU A 1 140 ? 27.011 23.458 -35.289 1.00 77.25 140 GLU A N 1
ATOM 1120 C CA . GLU A 1 140 ? 26.253 22.214 -35.371 1.00 77.25 140 GLU A CA 1
ATOM 1121 C C . GLU A 1 140 ? 24.861 22.333 -34.721 1.00 77.25 140 GLU A C 1
ATOM 1123 O O . GLU A 1 140 ? 24.717 22.951 -33.659 1.00 77.25 140 GLU A O 1
ATOM 1128 N N . PRO A 1 141 ? 23.823 21.726 -35.328 1.00 80.25 141 PRO A N 1
ATOM 1129 C CA . PRO A 1 141 ? 22.459 21.769 -34.804 1.00 80.25 141 PRO A CA 1
ATOM 1130 C C . PRO A 1 141 ? 22.350 21.205 -33.383 1.00 80.25 141 PRO A C 1
ATOM 1132 O O . PRO A 1 141 ? 21.733 21.834 -32.528 1.00 80.25 141 PRO A O 1
ATOM 1135 N N . LEU A 1 142 ? 23.017 20.074 -33.118 1.00 79.75 142 LEU A N 1
ATOM 1136 C CA . LEU A 1 142 ? 22.988 19.393 -31.822 1.00 79.75 142 LEU A CA 1
ATOM 1137 C C . LEU A 1 142 ? 23.559 20.277 -30.704 1.00 79.75 142 LEU A C 1
ATOM 1139 O O . LEU A 1 142 ? 22.954 20.411 -29.642 1.00 79.75 142 LEU A O 1
ATOM 1143 N N . MET A 1 143 ? 24.694 20.937 -30.959 1.00 80.75 143 MET A N 1
ATOM 1144 C CA . MET A 1 143 ? 25.329 21.825 -29.983 1.00 80.75 143 MET A CA 1
ATOM 1145 C C . MET A 1 143 ? 24.466 23.061 -29.700 1.00 80.75 143 MET A C 1
ATOM 1147 O O . MET A 1 143 ? 24.302 23.455 -28.545 1.00 80.75 143 MET A O 1
ATOM 1151 N N . LYS A 1 144 ? 23.868 23.656 -30.741 1.00 82.25 144 LYS A N 1
ATOM 1152 C CA . LYS A 1 144 ? 22.948 24.795 -30.595 1.00 82.25 144 LYS A CA 1
ATOM 1153 C C . LYS A 1 144 ? 21.714 24.432 -29.777 1.00 82.25 144 LYS A C 1
ATOM 1155 O O . LYS A 1 144 ? 21.325 25.195 -28.894 1.00 82.25 144 LYS A O 1
ATOM 1160 N N . GLU A 1 145 ? 21.119 23.278 -30.053 1.00 84.56 145 GLU A N 1
ATOM 1161 C CA . GLU A 1 145 ? 19.931 22.802 -29.350 1.00 84.56 145 GLU A CA 1
ATOM 1162 C C . GLU A 1 145 ? 20.244 22.447 -27.890 1.00 84.56 145 GLU A C 1
ATOM 1164 O O . GLU A 1 145 ? 19.506 22.844 -26.986 1.00 84.56 145 GLU A O 1
ATOM 1169 N N . MET A 1 146 ? 21.399 21.826 -27.627 1.00 84.50 146 MET A N 1
ATOM 1170 C CA . MET A 1 146 ? 21.867 21.549 -26.268 1.00 84.50 146 MET A CA 1
ATOM 1171 C C . MET A 1 146 ? 22.102 22.838 -25.464 1.00 84.50 146 MET A C 1
ATOM 1173 O O . MET A 1 146 ? 21.630 22.949 -24.332 1.00 84.50 146 MET A O 1
ATOM 1177 N N . ILE A 1 147 ? 22.776 23.842 -26.041 1.00 85.31 147 ILE A N 1
ATOM 1178 C CA . ILE A 1 147 ? 22.993 25.149 -25.390 1.00 85.31 147 ILE A CA 1
ATOM 1179 C C . ILE A 1 147 ? 21.655 25.837 -25.100 1.00 85.31 147 ILE A C 1
ATOM 1181 O O . ILE A 1 147 ? 21.463 26.361 -24.001 1.00 85.31 147 ILE A O 1
ATOM 1185 N N . ALA A 1 148 ? 20.716 25.816 -26.050 1.00 87.38 148 ALA A N 1
ATOM 1186 C CA . ALA A 1 148 ? 19.397 26.413 -25.869 1.00 87.38 148 ALA A CA 1
ATOM 1187 C C . ALA A 1 148 ? 18.618 25.751 -24.718 1.00 87.38 148 ALA A C 1
ATOM 1189 O O . ALA A 1 148 ? 18.031 26.450 -23.888 1.00 87.38 148 ALA A O 1
ATOM 1190 N N . LEU A 1 149 ? 18.659 24.418 -24.615 1.00 87.75 149 LEU A N 1
ATOM 1191 C CA . LEU A 1 149 ? 18.023 23.674 -23.524 1.00 87.75 149 LEU A CA 1
ATOM 1192 C C . LEU A 1 149 ? 18.704 23.915 -22.171 1.00 87.75 149 LEU A C 1
ATOM 1194 O O . LEU A 1 149 ? 18.009 24.069 -21.165 1.00 87.75 149 LEU A O 1
ATOM 1198 N N . LEU A 1 150 ? 20.037 24.017 -22.129 1.00 86.38 150 LEU A N 1
ATOM 1199 C CA . LEU A 1 150 ? 20.778 24.361 -20.908 1.00 86.38 150 LEU A CA 1
ATOM 1200 C C . LEU A 1 150 ? 20.437 25.775 -20.418 1.00 86.38 150 LEU A C 1
ATOM 1202 O O . LEU A 1 150 ? 20.195 25.974 -19.228 1.00 86.38 150 LEU A O 1
ATOM 1206 N N . GLN A 1 151 ? 20.340 26.748 -21.327 1.00 88.31 151 GLN A N 1
ATOM 1207 C CA . GLN A 1 151 ? 19.909 28.109 -20.994 1.00 88.31 151 GLN A CA 1
ATOM 1208 C C . GLN A 1 151 ? 18.448 28.151 -20.526 1.00 88.31 151 GLN A C 1
ATOM 1210 O O . GLN A 1 151 ? 18.128 28.870 -19.577 1.00 88.31 151 GLN A O 1
ATOM 1215 N N . GLN A 1 152 ? 17.560 27.372 -21.151 1.00 87.75 152 GLN A N 1
ATOM 1216 C CA . GLN A 1 152 ? 16.163 27.253 -20.726 1.00 87.75 152 GLN A CA 1
ATOM 1217 C C . GLN A 1 152 ? 16.051 26.634 -19.325 1.00 87.75 152 GLN A C 1
ATOM 1219 O O . GLN A 1 152 ? 15.297 27.139 -18.495 1.00 87.75 152 GLN A O 1
ATOM 1224 N N . SER A 1 153 ? 16.833 25.589 -19.049 1.00 88.19 153 SER A N 1
ATOM 1225 C CA . SER A 1 153 ? 16.912 24.948 -17.735 1.00 88.19 153 SER A CA 1
ATOM 1226 C C . SER A 1 153 ? 17.422 25.917 -16.664 1.00 88.19 153 SER A C 1
ATOM 1228 O O . SER A 1 153 ? 16.784 26.083 -15.628 1.00 88.19 153 SER A O 1
ATOM 1230 N N . ALA A 1 154 ? 18.514 26.642 -16.935 1.00 88.81 154 ALA A N 1
ATOM 1231 C CA . ALA A 1 154 ? 19.071 27.624 -16.003 1.00 88.81 154 ALA A CA 1
ATOM 1232 C C . ALA A 1 154 ? 18.060 28.725 -15.637 1.00 88.81 154 ALA A C 1
ATOM 1234 O O . ALA A 1 154 ? 17.932 29.080 -14.466 1.00 88.81 154 ALA A O 1
ATOM 1235 N N . ARG A 1 155 ? 17.288 29.220 -16.616 1.00 90.62 155 ARG A N 1
ATOM 1236 C CA . ARG A 1 155 ? 16.212 30.197 -16.373 1.00 90.62 155 ARG A CA 1
ATOM 1237 C C . ARG A 1 155 ? 15.087 29.613 -15.515 1.00 90.62 155 ARG A C 1
ATOM 1239 O O . ARG A 1 155 ? 14.639 30.280 -14.590 1.00 90.62 155 ARG A O 1
ATOM 1246 N N . ALA A 1 156 ? 14.674 28.373 -15.782 1.00 89.06 156 ALA A N 1
ATOM 1247 C CA . ALA A 1 156 ? 13.644 27.686 -15.000 1.00 89.06 156 ALA A CA 1
ATOM 1248 C C . ALA A 1 156 ? 14.083 27.421 -13.546 1.00 89.06 156 ALA A C 1
ATOM 1250 O O . ALA A 1 156 ? 13.284 27.550 -12.620 1.00 89.06 156 ALA A O 1
ATOM 1251 N N . HIS A 1 157 ? 15.367 27.111 -13.334 1.00 87.50 157 HIS A N 1
ATOM 1252 C CA . HIS A 1 157 ? 15.960 26.976 -12.003 1.00 87.50 157 HIS A CA 1
ATOM 1253 C C . HIS A 1 157 ? 16.016 28.307 -11.248 1.00 87.50 157 HIS A C 1
ATOM 1255 O O . HIS A 1 157 ? 15.699 28.342 -10.062 1.00 87.50 157 HIS A O 1
ATOM 1261 N N . GLN A 1 158 ? 16.366 29.404 -11.924 1.00 90.94 158 GLN A N 1
ATOM 1262 C CA . GLN A 1 158 ? 16.369 30.742 -11.323 1.00 90.94 158 GLN A CA 1
ATOM 1263 C C . GLN A 1 15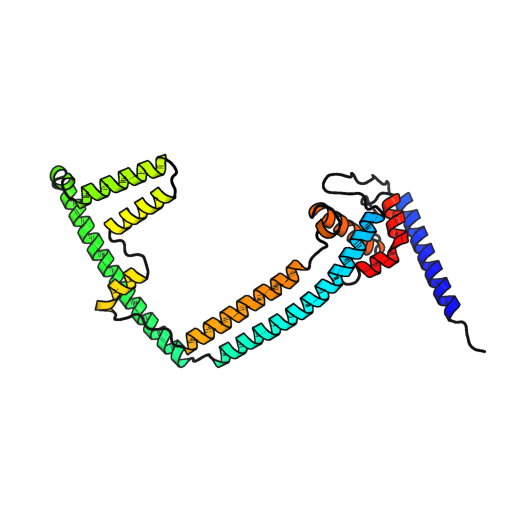8 ? 14.962 31.218 -10.937 1.00 90.94 158 GLN A C 1
ATOM 1265 O O . GLN A 1 158 ? 14.814 31.923 -9.943 1.00 90.94 158 GLN A O 1
ATOM 1270 N N . SER A 1 159 ? 13.931 30.825 -11.691 1.00 89.25 159 SER A N 1
ATOM 1271 C CA . SER A 1 159 ? 12.536 31.183 -11.405 1.00 89.25 159 SER A CA 1
ATOM 1272 C C . SER A 1 159 ? 11.814 30.211 -10.463 1.00 89.25 159 SER A C 1
ATOM 1274 O O . SER A 1 159 ? 10.664 30.465 -10.116 1.00 89.25 159 SER A O 1
ATOM 1276 N N . GLY A 1 160 ? 12.441 29.094 -10.071 1.00 87.19 160 GLY A N 1
ATOM 1277 C CA . GLY A 1 160 ? 11.830 28.071 -9.212 1.00 87.19 160 GLY A CA 1
ATOM 1278 C C . GLY A 1 160 ? 10.659 27.307 -9.849 1.00 87.19 160 GLY A C 1
ATOM 1279 O O . GLY A 1 160 ? 9.863 26.699 -9.135 1.00 87.19 160 GLY A O 1
ATOM 1280 N N . ASP A 1 161 ? 10.526 27.325 -11.180 1.00 91.38 161 ASP A N 1
ATOM 1281 C CA . ASP A 1 161 ? 9.411 26.677 -11.882 1.00 91.38 161 ASP A CA 1
ATOM 1282 C C . ASP A 1 161 ? 9.692 25.178 -12.071 1.00 91.38 161 ASP A C 1
ATOM 1284 O O . ASP A 1 161 ? 10.328 24.748 -13.038 1.00 91.38 161 ASP A O 1
ATOM 1288 N N . ALA A 1 162 ? 9.187 24.366 -11.139 1.00 85.00 162 ALA A N 1
ATOM 1289 C CA . ALA A 1 162 ? 9.352 22.913 -11.140 1.00 85.00 162 ALA A CA 1
ATOM 1290 C C . ALA A 1 162 ? 8.843 22.234 -12.427 1.00 85.00 162 ALA A C 1
ATOM 1292 O O . ALA A 1 162 ? 9.404 21.224 -12.857 1.00 85.00 162 ALA A O 1
ATOM 1293 N N . VAL A 1 163 ? 7.812 22.788 -13.076 1.00 87.19 163 VAL A N 1
ATOM 1294 C CA . VAL A 1 163 ? 7.243 22.223 -14.309 1.00 87.19 163 VAL A CA 1
ATOM 1295 C C . VAL A 1 163 ? 8.153 22.522 -15.496 1.00 87.19 163 VAL A C 1
ATOM 1297 O O . VAL A 1 163 ? 8.402 21.642 -16.325 1.00 87.19 163 VAL A O 1
ATOM 1300 N N . ALA A 1 164 ? 8.679 23.744 -15.583 1.00 85.12 164 ALA A N 1
ATOM 1301 C CA . ALA A 1 164 ? 9.636 24.116 -16.620 1.00 85.12 164 ALA A CA 1
ATOM 1302 C C . ALA A 1 164 ? 10.973 23.370 -16.467 1.00 85.12 164 ALA A C 1
ATOM 1304 O O . ALA A 1 164 ? 11.527 22.925 -17.475 1.00 85.12 164 ALA A O 1
ATOM 1305 N N . ILE A 1 165 ? 11.441 23.154 -15.231 1.00 82.88 165 ILE A N 1
ATOM 1306 C CA . ILE A 1 165 ? 12.629 22.337 -14.929 1.00 82.88 165 ILE A CA 1
ATOM 1307 C C . ILE A 1 165 ? 12.433 20.903 -15.439 1.00 82.88 165 ILE A C 1
ATOM 1309 O O . ILE A 1 165 ? 13.254 20.410 -16.215 1.00 82.88 165 ILE A O 1
ATOM 1313 N N . ALA A 1 166 ? 11.320 20.254 -15.079 1.00 84.19 166 ALA A N 1
ATOM 1314 C CA . ALA A 1 166 ? 11.032 18.885 -15.508 1.00 84.19 166 ALA A CA 1
ATOM 1315 C C . ALA A 1 166 ? 10.960 18.756 -17.042 1.00 84.19 166 ALA A C 1
ATOM 1317 O O . ALA A 1 166 ? 11.528 17.829 -17.621 1.00 84.19 166 ALA A O 1
ATOM 1318 N N . ARG A 1 167 ? 10.327 19.719 -17.730 1.00 86.12 167 ARG A N 1
ATOM 1319 C CA . ARG A 1 167 ? 10.260 19.732 -19.204 1.00 86.12 167 ARG A CA 1
ATOM 1320 C C . ARG A 1 167 ? 11.627 19.932 -19.855 1.00 86.12 167 ARG A C 1
ATOM 1322 O O . ARG A 1 167 ? 11.915 19.273 -20.853 1.00 86.12 167 ARG A O 1
ATOM 1329 N N . ALA A 1 168 ? 12.455 20.836 -19.331 1.00 84.31 168 ALA A N 1
ATOM 1330 C CA . ALA A 1 168 ? 13.794 21.082 -19.864 1.00 84.31 168 ALA A CA 1
ATOM 1331 C C . ALA A 1 168 ? 14.697 19.848 -19.691 1.00 84.31 168 ALA A C 1
ATOM 1333 O O . ALA A 1 168 ? 15.371 19.451 -20.639 1.00 84.31 168 ALA A O 1
ATOM 1334 N N . GLN A 1 169 ? 14.636 19.183 -18.531 1.00 81.56 169 GLN A N 1
ATOM 1335 C CA . GLN A 1 169 ? 15.351 17.926 -18.279 1.00 81.56 169 GLN A CA 1
ATOM 1336 C C . GLN A 1 169 ? 14.884 16.790 -19.198 1.00 81.56 169 GLN A C 1
ATOM 1338 O O . GLN A 1 169 ? 15.710 16.056 -19.743 1.00 81.56 169 GLN A O 1
ATOM 1343 N N . GLN A 1 170 ? 13.574 16.665 -19.428 1.00 82.69 170 GLN A N 1
ATOM 1344 C CA . GLN A 1 170 ? 13.025 15.658 -20.336 1.00 82.69 170 GLN A CA 1
ATOM 1345 C C . GLN A 1 170 ? 13.485 15.887 -21.784 1.00 82.69 170 GLN A C 1
ATOM 1347 O O . GLN A 1 170 ? 13.872 14.939 -22.464 1.00 82.69 170 GLN A O 1
ATOM 1352 N N . ARG A 1 171 ? 13.495 17.143 -22.250 1.00 83.38 171 ARG A N 1
ATOM 1353 C CA . ARG A 1 171 ? 13.992 17.505 -23.589 1.00 83.38 171 ARG A CA 1
ATOM 1354 C C . ARG A 1 171 ? 15.490 17.270 -23.736 1.00 83.38 171 ARG A C 1
ATOM 1356 O O . ARG A 1 171 ? 15.909 16.761 -24.767 1.00 83.38 171 A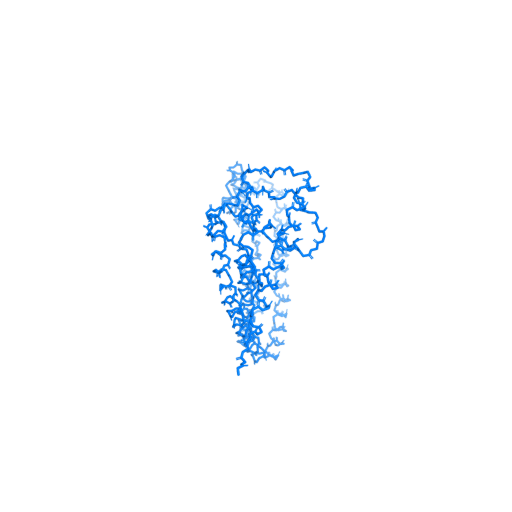RG A O 1
ATOM 1363 N N . LEU A 1 172 ? 16.281 17.588 -22.711 1.00 81.94 172 LEU A N 1
ATOM 1364 C CA . LEU A 1 172 ? 17.720 17.319 -22.711 1.00 81.94 172 LEU A CA 1
ATOM 1365 C C . LEU A 1 172 ? 18.003 15.810 -22.763 1.00 81.94 172 LEU A C 1
ATOM 1367 O O . LEU A 1 172 ? 18.848 15.371 -23.533 1.00 81.94 172 LEU A O 1
ATOM 1371 N N . SER A 1 173 ? 17.246 15.012 -22.007 1.00 76.38 173 SER A N 1
ATOM 1372 C CA . SER A 1 173 ? 17.350 13.545 -22.030 1.00 76.38 173 SER A CA 1
ATOM 1373 C C . SER A 1 173 ? 16.956 12.959 -23.392 1.00 76.38 173 SER A C 1
ATOM 1375 O O . SER A 1 173 ? 17.594 12.023 -23.865 1.00 76.38 173 SER A O 1
ATOM 1377 N N . ALA A 1 174 ? 15.939 13.535 -24.045 1.00 77.44 174 ALA A N 1
ATOM 1378 C CA . ALA A 1 174 ? 15.512 13.143 -25.387 1.00 77.44 174 ALA A CA 1
ATOM 1379 C C . ALA A 1 174 ? 16.533 13.528 -26.473 1.00 77.44 174 ALA A C 1
ATOM 1381 O O . ALA A 1 174 ? 16.765 12.739 -27.384 1.00 77.44 174 ALA A O 1
ATOM 1382 N N . LEU A 1 175 ? 17.167 14.703 -26.363 1.00 78.94 175 LEU A N 1
ATOM 1383 C CA . LEU A 1 175 ? 18.233 15.143 -27.275 1.00 78.94 175 LEU A CA 1
ATOM 1384 C C . LEU A 1 175 ? 19.445 14.201 -27.223 1.00 78.94 175 LEU A C 1
ATOM 1386 O O . LEU A 1 175 ? 20.080 13.931 -28.236 1.00 78.94 175 LEU A O 1
ATOM 1390 N N . MET A 1 176 ? 19.724 13.679 -26.032 1.00 70.94 176 MET A N 1
ATOM 1391 C CA . MET A 1 176 ? 20.806 12.740 -25.748 1.00 70.94 176 MET A CA 1
ATOM 1392 C C . MET A 1 176 ? 20.400 11.274 -26.005 1.00 70.94 176 MET A C 1
ATOM 1394 O O . MET A 1 176 ? 21.122 10.368 -25.614 1.00 70.94 176 MET A O 1
ATOM 1398 N N . ASP A 1 177 ? 19.233 11.028 -26.617 1.00 68.44 177 ASP A N 1
ATOM 1399 C CA . ASP A 1 177 ? 18.656 9.702 -26.906 1.00 68.44 177 ASP A CA 1
ATOM 1400 C C . ASP A 1 177 ? 18.712 8.705 -25.729 1.00 68.44 177 ASP A C 1
ATOM 1402 O O . ASP A 1 177 ? 18.823 7.490 -25.914 1.00 68.44 177 ASP A O 1
ATOM 1406 N N . VAL A 1 178 ? 18.620 9.206 -24.493 1.00 65.50 178 VAL A N 1
ATOM 1407 C CA . VAL A 1 178 ? 18.691 8.381 -23.284 1.00 65.50 178 VAL A CA 1
ATOM 1408 C C . VAL A 1 178 ? 17.364 7.632 -23.118 1.00 65.50 178 VAL A C 1
ATOM 1410 O O . VAL A 1 178 ? 16.422 8.095 -22.468 1.00 65.50 178 VAL A O 1
ATOM 1413 N N . LYS A 1 179 ? 17.260 6.461 -23.750 1.00 66.62 179 LYS A N 1
ATOM 1414 C CA . LYS A 1 179 ? 16.074 5.591 -23.738 1.00 66.62 179 LYS A CA 1
ATOM 1415 C C . LYS A 1 179 ? 16.006 4.762 -22.454 1.00 66.62 179 LYS A C 1
ATOM 1417 O O . LYS A 1 179 ? 16.249 3.562 -22.467 1.00 66.62 179 LYS A O 1
ATOM 1422 N N . ASN A 1 180 ? 15.633 5.402 -21.349 1.00 65.00 180 ASN A N 1
ATOM 1423 C CA . ASN A 1 180 ? 15.553 4.744 -20.037 1.00 65.00 180 ASN A CA 1
ATOM 1424 C C . ASN A 1 180 ? 14.165 4.194 -19.682 1.00 65.00 180 ASN A C 1
ATOM 1426 O O . ASN A 1 180 ? 14.030 3.450 -18.709 1.00 65.00 180 ASN A O 1
ATOM 1430 N N . ASP A 1 181 ? 13.116 4.546 -20.429 1.00 76.06 181 ASP A N 1
ATOM 1431 C CA . ASP A 1 181 ? 11.777 4.031 -20.157 1.00 76.06 181 ASP A CA 1
ATOM 1432 C C . ASP A 1 181 ? 11.570 2.622 -20.736 1.00 76.06 181 ASP A C 1
ATOM 1434 O O . ASP A 1 181 ? 12.140 2.233 -21.761 1.00 76.06 181 ASP A O 1
ATOM 1438 N N . SER A 1 182 ? 10.712 1.838 -20.075 1.00 74.38 182 SER A N 1
ATOM 1439 C CA . SER A 1 182 ? 10.521 0.432 -20.433 1.00 74.38 182 SER A CA 1
ATOM 1440 C C . SER A 1 182 ? 10.017 0.237 -21.864 1.00 74.38 182 SER A C 1
ATOM 1442 O O . SER A 1 182 ? 10.398 -0.751 -22.490 1.00 74.38 182 SER A O 1
ATOM 1444 N N . ALA A 1 183 ? 9.177 1.143 -22.375 1.00 82.00 183 ALA A N 1
ATOM 1445 C CA . ALA A 1 183 ? 8.579 1.019 -23.699 1.00 82.00 183 ALA A CA 1
ATOM 1446 C C . ALA A 1 183 ? 9.602 1.321 -24.800 1.00 82.00 183 ALA A C 1
ATOM 1448 O O . ALA A 1 183 ? 9.649 0.610 -25.803 1.00 82.00 183 ALA A O 1
ATOM 1449 N N . SER A 1 184 ? 10.457 2.324 -24.604 1.00 81.62 184 SER A N 1
ATOM 1450 C CA . SER A 1 184 ? 11.570 2.612 -25.510 1.00 81.62 184 SER A CA 1
ATOM 1451 C C . SER A 1 184 ? 12.581 1.469 -25.546 1.00 81.62 184 SER A C 1
ATOM 1453 O O . SER A 1 184 ? 12.999 1.064 -26.630 1.00 81.62 184 SER A O 1
ATOM 1455 N N . LEU A 1 185 ? 12.905 0.881 -24.392 1.00 80.06 185 LEU A N 1
ATOM 1456 C CA . LEU A 1 185 ? 13.766 -0.302 -24.320 1.00 80.06 185 LEU A CA 1
ATOM 1457 C C . LEU A 1 185 ? 13.136 -1.530 -24.994 1.00 80.06 185 LEU A C 1
ATOM 1459 O O . LEU A 1 185 ? 13.831 -2.282 -25.669 1.00 80.06 185 LEU A O 1
ATOM 1463 N N . ASP A 1 186 ? 11.824 -1.733 -24.856 1.00 84.06 186 ASP A N 1
ATOM 1464 C CA . ASP A 1 186 ? 11.120 -2.826 -25.540 1.00 84.06 186 ASP A CA 1
ATOM 1465 C C . ASP A 1 186 ? 11.092 -2.614 -27.069 1.00 84.06 186 ASP A C 1
ATOM 1467 O O . ASP A 1 186 ? 11.271 -3.567 -27.825 1.00 84.06 186 ASP A O 1
ATOM 1471 N N . ARG A 1 187 ? 10.963 -1.368 -27.552 1.00 85.81 187 ARG A N 1
ATOM 1472 C CA . ARG A 1 187 ? 11.088 -1.045 -28.990 1.00 85.81 187 ARG A CA 1
ATOM 1473 C C . ARG A 1 187 ? 12.499 -1.283 -29.526 1.00 85.81 187 ARG A C 1
ATOM 1475 O O . ARG A 1 187 ? 12.636 -1.781 -30.639 1.00 85.81 187 ARG A O 1
ATOM 1482 N N . LEU A 1 188 ? 13.528 -0.927 -28.754 1.00 84.06 188 LEU A N 1
ATOM 1483 C CA . LEU A 1 188 ? 14.931 -1.183 -29.099 1.00 84.06 188 LEU A CA 1
ATOM 1484 C C . LEU A 1 188 ? 15.242 -2.682 -29.167 1.00 84.06 188 LEU A C 1
ATOM 1486 O O . LEU A 1 188 ? 15.977 -3.123 -30.048 1.00 84.06 188 LEU A O 1
ATOM 1490 N N . ALA A 1 189 ? 14.685 -3.457 -28.236 1.00 87.62 189 ALA A N 1
ATOM 1491 C CA . ALA A 1 189 ? 14.900 -4.893 -28.157 1.00 87.62 189 ALA A CA 1
ATOM 1492 C C . ALA A 1 189 ? 14.119 -5.667 -29.226 1.00 87.62 189 ALA A C 1
ATOM 1494 O O . ALA A 1 189 ? 14.606 -6.694 -29.684 1.00 87.62 189 ALA A O 1
ATOM 1495 N N . LEU A 1 190 ? 12.959 -5.176 -29.677 1.00 90.62 190 LEU A N 1
ATOM 1496 C CA . LEU A 1 190 ? 12.081 -5.854 -30.640 1.00 90.62 190 LEU A CA 1
ATOM 1497 C C . LEU A 1 190 ? 12.795 -6.488 -31.859 1.00 90.62 190 LEU A C 1
ATOM 1499 O O . LEU A 1 190 ? 12.562 -7.673 -32.106 1.00 90.62 190 LEU A O 1
ATOM 1503 N N . PRO A 1 191 ? 13.667 -5.784 -32.615 1.00 89.69 191 PRO A N 1
ATOM 1504 C CA . PRO A 1 191 ? 14.341 -6.370 -33.778 1.00 89.69 191 PRO A CA 1
ATOM 1505 C C . PRO A 1 191 ? 15.373 -7.456 -33.433 1.00 89.69 191 PRO A C 1
ATOM 1507 O O . PRO A 1 191 ? 15.668 -8.288 -34.285 1.00 89.69 191 PRO A O 1
ATOM 1510 N N . LYS A 1 192 ? 15.937 -7.452 -32.217 1.00 87.69 192 LYS A N 1
ATOM 1511 C CA . LYS A 1 192 ? 16.997 -8.389 -31.790 1.00 87.69 192 LYS A CA 1
ATOM 1512 C C . LYS A 1 192 ? 16.466 -9.545 -30.937 1.00 87.69 192 LYS A C 1
ATOM 1514 O O . LYS A 1 192 ? 16.960 -10.661 -31.030 1.00 87.69 192 LYS A O 1
ATOM 1519 N N . CYS A 1 193 ? 15.462 -9.266 -30.115 1.00 90.69 193 CYS A N 1
ATOM 1520 C CA . CYS A 1 193 ? 14.966 -10.129 -29.045 1.00 90.69 193 CYS A CA 1
ATOM 1521 C C . CYS A 1 193 ? 13.524 -10.598 -29.272 1.00 90.69 193 CYS A C 1
ATOM 1523 O O . CYS A 1 193 ? 13.018 -11.412 -28.501 1.00 90.69 193 CYS A O 1
ATOM 1525 N N . GLY A 1 194 ? 12.848 -10.088 -30.307 1.00 90.00 194 GLY A N 1
ATOM 1526 C CA . GLY A 1 194 ? 11.428 -10.326 -30.533 1.00 90.00 194 GLY A CA 1
ATOM 1527 C C . GLY A 1 194 ? 10.539 -9.564 -29.549 1.00 90.00 194 GLY A C 1
ATOM 1528 O O . GLY A 1 194 ? 10.984 -8.683 -28.814 1.00 90.00 194 GLY A O 1
ATOM 1529 N N . ALA A 1 195 ? 9.243 -9.870 -29.568 1.00 90.25 195 ALA A N 1
ATOM 1530 C CA . ALA A 1 195 ? 8.289 -9.237 -28.667 1.00 90.25 195 ALA A CA 1
ATOM 1531 C C . ALA A 1 195 ? 8.470 -9.740 -27.229 1.00 90.25 195 ALA A C 1
ATOM 1533 O O . ALA A 1 195 ? 8.727 -10.922 -26.994 1.00 90.25 195 ALA A O 1
ATOM 1534 N N . ARG A 1 196 ? 8.256 -8.843 -26.261 1.00 89.06 196 ARG A N 1
ATOM 1535 C CA . ARG A 1 196 ? 8.221 -9.194 -24.840 1.00 89.06 196 ARG A CA 1
ATOM 1536 C C . ARG A 1 196 ? 7.219 -10.335 -24.594 1.00 89.06 196 ARG A C 1
ATOM 1538 O 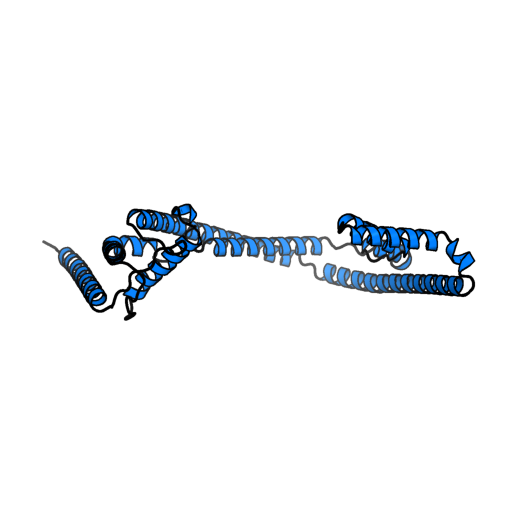O . ARG A 1 196 ? 6.071 -10.213 -25.031 1.00 89.06 196 ARG A O 1
ATOM 1545 N N . PRO A 1 197 ? 7.603 -11.397 -23.859 1.00 92.06 197 PRO A N 1
ATOM 1546 C CA . PRO A 1 197 ? 6.690 -12.480 -23.515 1.00 92.06 197 PRO A CA 1
ATOM 1547 C C . PRO A 1 197 ? 5.421 -11.958 -22.836 1.00 92.06 197 PRO A C 1
ATOM 1549 O O . PRO A 1 197 ? 5.480 -11.185 -21.875 1.00 92.06 197 PRO A O 1
ATOM 1552 N N . ALA A 1 198 ? 4.262 -12.378 -23.342 1.00 92.31 198 ALA A N 1
ATOM 1553 C CA . ALA A 1 198 ? 2.980 -12.032 -22.748 1.00 92.31 198 ALA A CA 1
ATOM 1554 C C . ALA A 1 198 ? 2.758 -12.841 -21.466 1.00 92.31 198 ALA A C 1
ATOM 1556 O O . ALA A 1 198 ? 3.008 -14.047 -21.427 1.00 92.31 198 ALA A O 1
ATOM 1557 N N . LYS A 1 199 ? 2.255 -12.178 -20.422 1.00 93.62 199 LYS A N 1
ATOM 1558 C CA . LYS A 1 199 ? 1.941 -12.835 -19.154 1.00 93.62 199 LYS A CA 1
ATOM 1559 C C . LYS A 1 199 ? 0.780 -13.824 -19.347 1.00 93.62 199 LYS A C 1
ATOM 1561 O O . LYS A 1 199 ? -0.283 -13.400 -19.804 1.00 93.62 199 LYS A O 1
ATOM 1566 N N . PRO A 1 200 ? 0.937 -15.117 -19.007 1.00 95.38 200 PRO A N 1
ATOM 1567 C CA . PRO A 1 200 ? -0.142 -16.091 -19.114 1.00 95.38 200 PRO A CA 1
ATOM 1568 C C . PRO A 1 200 ? -1.354 -15.714 -18.259 1.00 95.38 200 PRO A C 1
ATOM 1570 O O . PRO A 1 200 ? -1.219 -15.153 -17.168 1.00 95.38 200 PRO A O 1
ATOM 1573 N N . ARG A 1 201 ? -2.551 -16.092 -18.727 1.00 94.19 201 ARG A N 1
ATOM 1574 C CA . ARG A 1 201 ? -3.819 -15.818 -18.031 1.00 94.19 201 ARG A CA 1
ATOM 1575 C C . ARG A 1 201 ? -3.840 -16.376 -16.608 1.00 94.19 201 ARG A C 1
ATOM 1577 O O . ARG A 1 201 ? -4.366 -15.712 -15.724 1.00 94.19 201 ARG A O 1
ATOM 1584 N N . SER A 1 202 ? -3.274 -17.560 -16.386 1.00 93.06 202 SER A N 1
ATOM 1585 C CA . SER A 1 202 ? -3.168 -18.190 -15.063 1.00 93.06 202 SER A CA 1
ATOM 1586 C C . SER A 1 202 ? -2.429 -17.297 -14.063 1.00 93.06 202 SER A C 1
ATOM 1588 O O . SER A 1 202 ? -2.932 -17.053 -12.969 1.00 93.06 202 SER A O 1
ATOM 1590 N N . ILE A 1 203 ? -1.296 -16.716 -14.471 1.00 94.75 203 ILE A N 1
ATOM 1591 C CA . ILE A 1 203 ? -0.524 -15.793 -13.634 1.00 94.75 203 ILE A CA 1
ATOM 1592 C C . ILE A 1 203 ? -1.293 -14.483 -13.414 1.00 94.75 203 ILE A C 1
ATOM 1594 O O . ILE A 1 203 ? -1.377 -14.015 -12.286 1.00 94.75 203 ILE A O 1
ATOM 1598 N N . ILE A 1 204 ? -1.920 -13.916 -14.454 1.00 95.25 204 ILE A N 1
ATOM 1599 C CA . ILE A 1 204 ? -2.730 -12.686 -14.322 1.00 95.25 204 ILE A CA 1
ATOM 1600 C C . ILE A 1 204 ? -3.874 -12.877 -13.315 1.00 95.25 204 ILE A C 1
ATOM 1602 O O . ILE A 1 204 ? -4.109 -12.019 -12.465 1.00 95.25 204 ILE A O 1
ATOM 1606 N N . VAL A 1 205 ? -4.596 -13.995 -13.416 1.00 95.38 205 VAL A N 1
ATOM 1607 C CA . VAL A 1 205 ? -5.712 -14.312 -12.517 1.00 95.38 205 VAL A CA 1
ATOM 1608 C C . VAL A 1 205 ? -5.205 -14.504 -11.092 1.00 95.38 205 VAL A C 1
ATOM 1610 O O . VAL A 1 205 ? -5.776 -13.914 -10.177 1.00 95.38 205 VAL A O 1
ATOM 1613 N N . LYS A 1 206 ? -4.123 -15.269 -10.903 1.00 94.88 206 LYS A N 1
ATOM 1614 C CA . LYS A 1 206 ? -3.515 -15.469 -9.585 1.00 94.88 206 LYS A CA 1
ATOM 1615 C C . LYS A 1 206 ? -3.120 -14.139 -8.939 1.00 94.88 206 LYS A C 1
ATOM 1617 O O . LYS A 1 206 ? -3.579 -13.857 -7.837 1.00 94.88 206 LYS A O 1
ATOM 1622 N N . ASP A 1 207 ? -2.356 -13.303 -9.639 1.00 94.56 207 ASP A N 1
ATOM 1623 C CA . ASP A 1 207 ? -1.897 -12.013 -9.110 1.00 94.56 207 ASP A CA 1
ATOM 1624 C C . ASP A 1 207 ? -3.071 -11.094 -8.750 1.00 94.56 207 ASP A C 1
ATOM 1626 O O . ASP A 1 207 ? -3.041 -10.396 -7.738 1.00 94.56 207 ASP A O 1
ATOM 1630 N N . SER A 1 208 ? -4.136 -11.099 -9.560 1.00 96.44 208 SER A N 1
ATOM 1631 C CA . SER A 1 208 ? -5.340 -10.316 -9.274 1.00 96.44 208 SER A CA 1
ATOM 1632 C C . SER A 1 208 ? -6.042 -10.784 -7.997 1.00 96.44 208 SER A C 1
ATOM 1634 O O . SER A 1 208 ? -6.491 -9.951 -7.208 1.00 96.44 208 SER A O 1
ATOM 1636 N N . LEU A 1 209 ? -6.126 -12.097 -7.775 1.00 96.81 209 LEU A N 1
ATOM 1637 C CA . LEU A 1 209 ? -6.723 -12.680 -6.573 1.00 96.81 209 LEU A CA 1
ATOM 1638 C C . LEU A 1 209 ? -5.867 -12.400 -5.328 1.00 96.81 209 LEU A C 1
ATOM 1640 O O . LEU A 1 209 ? -6.406 -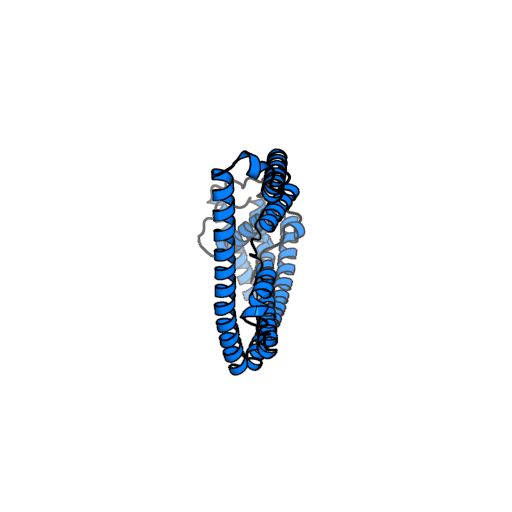12.012 -4.292 1.00 96.81 209 LEU A O 1
ATOM 1644 N N . GLU A 1 210 ? -4.542 -12.513 -5.434 1.00 95.81 210 GLU A N 1
ATOM 1645 C CA . GLU A 1 210 ? -3.611 -12.170 -4.349 1.00 95.81 210 GLU A CA 1
ATOM 1646 C C . GLU A 1 210 ? -3.666 -10.677 -3.996 1.00 95.81 210 GLU A C 1
ATOM 1648 O O . GLU A 1 210 ? -3.702 -10.319 -2.813 1.00 95.81 210 GLU A O 1
ATOM 1653 N N . ALA A 1 211 ? -3.748 -9.800 -5.002 1.00 96.00 211 ALA A N 1
ATOM 1654 C CA . ALA A 1 211 ? -3.900 -8.362 -4.803 1.00 96.00 211 ALA A CA 1
ATOM 1655 C C . ALA A 1 211 ? -5.219 -8.025 -4.092 1.00 96.00 211 ALA A C 1
ATOM 1657 O O . ALA A 1 211 ? -5.211 -7.268 -3.122 1.00 96.00 211 ALA A O 1
ATOM 1658 N N . ARG A 1 212 ? -6.338 -8.632 -4.516 1.00 95.56 212 ARG A N 1
ATOM 1659 C CA . ARG A 1 212 ? -7.650 -8.464 -3.863 1.00 95.56 212 ARG A CA 1
ATOM 1660 C C . ARG A 1 212 ? -7.647 -8.967 -2.424 1.00 95.56 212 ARG A C 1
ATOM 1662 O O . ARG A 1 212 ? -8.126 -8.266 -1.539 1.00 95.56 212 ARG A O 1
ATOM 1669 N N . SER A 1 213 ? -7.065 -10.142 -2.175 1.00 95.94 213 SER A N 1
ATOM 1670 C CA . SER A 1 213 ? -6.903 -10.674 -0.818 1.00 95.94 213 SER A CA 1
ATOM 1671 C C . SER A 1 213 ? -6.102 -9.717 0.065 1.00 95.94 213 SER A C 1
ATOM 1673 O O . SER A 1 213 ? -6.522 -9.387 1.172 1.00 95.94 213 SER A O 1
ATOM 1675 N N . THR A 1 214 ? -4.969 -9.226 -0.442 1.00 94.50 214 THR A N 1
ATOM 1676 C CA . THR A 1 214 ? -4.108 -8.287 0.285 1.00 94.50 214 THR A CA 1
ATOM 1677 C C . THR A 1 214 ? -4.832 -6.978 0.586 1.00 94.50 214 THR A C 1
ATOM 1679 O O . THR A 1 214 ? -4.732 -6.471 1.702 1.00 94.50 214 THR A O 1
ATOM 1682 N N . GLN A 1 215 ? -5.573 -6.441 -0.385 1.00 94.94 215 GLN A N 1
ATOM 1683 C CA . GLN A 1 215 ? -6.368 -5.232 -0.204 1.00 94.94 215 GLN A CA 1
ATOM 1684 C C . GLN A 1 215 ? -7.425 -5.422 0.890 1.00 94.94 215 GLN A C 1
ATOM 1686 O O . GLN A 1 215 ? -7.447 -4.640 1.838 1.00 94.94 215 GLN A O 1
ATOM 1691 N N . LEU A 1 216 ? -8.228 -6.487 0.818 1.00 93.75 216 LEU A N 1
ATOM 1692 C CA . LEU A 1 216 ? -9.252 -6.769 1.826 1.00 93.75 216 LEU A CA 1
ATOM 1693 C C . LEU A 1 216 ? -8.662 -6.983 3.217 1.00 93.75 216 LEU A C 1
ATOM 1695 O O . LEU A 1 216 ? -9.204 -6.481 4.195 1.00 93.75 216 LEU A O 1
ATOM 1699 N N . SER A 1 217 ? -7.525 -7.674 3.331 1.00 91.31 217 SER A N 1
ATOM 1700 C CA . SER A 1 217 ? -6.848 -7.816 4.622 1.00 91.31 217 SER A CA 1
ATOM 1701 C C . SER A 1 217 ? -6.389 -6.471 5.194 1.00 91.31 217 SER A C 1
ATOM 1703 O O . SER A 1 217 ? -6.505 -6.267 6.398 1.00 91.31 217 SER A O 1
ATOM 1705 N N . ARG A 1 218 ? -5.911 -5.537 4.358 1.00 90.75 218 ARG A N 1
ATOM 1706 C CA . ARG A 1 218 ? -5.547 -4.179 4.806 1.00 90.75 218 ARG A CA 1
ATOM 1707 C C . ARG A 1 218 ? -6.766 -3.374 5.244 1.00 90.75 218 ARG A C 1
ATOM 1709 O O . ARG A 1 218 ? -6.714 -2.726 6.284 1.00 90.75 218 ARG A O 1
ATOM 1716 N N . GLU A 1 219 ? -7.850 -3.425 4.476 1.00 90.56 219 GLU A N 1
ATOM 1717 C CA . GLU A 1 219 ? -9.111 -2.758 4.818 1.00 90.56 219 GLU A CA 1
ATOM 1718 C C . GLU A 1 219 ? -9.691 -3.304 6.129 1.00 90.56 219 GLU A C 1
ATOM 1720 O O . GLU A 1 219 ? -10.100 -2.530 6.995 1.00 90.56 219 GLU A O 1
ATOM 1725 N N . ALA A 1 220 ? -9.634 -4.624 6.326 1.00 89.50 220 ALA A N 1
ATOM 1726 C CA . ALA A 1 220 ? -10.031 -5.271 7.568 1.00 89.50 220 ALA A CA 1
ATOM 1727 C C . ALA A 1 220 ? -9.183 -4.772 8.755 1.00 89.50 220 ALA A C 1
ATOM 1729 O O . ALA A 1 220 ? -9.732 -4.360 9.777 1.00 89.50 220 ALA A O 1
ATOM 1730 N N . SER A 1 221 ? -7.852 -4.742 8.626 1.00 83.69 221 SER A N 1
ATOM 1731 C CA . SER A 1 221 ? -6.970 -4.207 9.674 1.00 83.69 221 SER A CA 1
ATOM 1732 C C . SER A 1 221 ? -7.271 -2.740 10.004 1.00 83.69 221 SER A C 1
ATOM 1734 O O . SER A 1 221 ? -7.421 -2.403 11.178 1.00 83.69 221 SER A O 1
ATOM 1736 N N . ALA A 1 222 ? -7.461 -1.885 8.995 1.00 83.88 222 ALA A N 1
ATOM 1737 C CA . ALA A 1 222 ? -7.819 -0.479 9.196 1.00 83.88 222 ALA A CA 1
ATOM 1738 C C . ALA A 1 222 ? -9.180 -0.309 9.904 1.00 83.88 222 ALA A C 1
ATOM 1740 O O . ALA A 1 222 ? -9.372 0.611 10.706 1.00 83.88 222 ALA A O 1
ATOM 1741 N N . LEU A 1 223 ? -10.132 -1.214 9.657 1.00 83.25 223 LEU A N 1
ATOM 1742 C CA . LEU A 1 223 ? -11.431 -1.215 10.331 1.00 83.25 223 LEU A CA 1
ATOM 1743 C C . LEU A 1 223 ? -11.312 -1.501 11.839 1.00 83.25 223 LEU A C 1
ATOM 1745 O O . LEU A 1 223 ? -12.050 -0.912 12.632 1.00 83.25 223 LEU A O 1
ATOM 1749 N N . LEU A 1 224 ? -10.377 -2.366 12.245 1.00 75.25 224 LEU A N 1
ATOM 1750 C CA . LEU A 1 224 ? -10.071 -2.590 13.662 1.00 75.25 224 LEU A CA 1
ATOM 1751 C C . LEU A 1 224 ? -9.334 -1.395 14.277 1.00 75.25 224 LEU A C 1
ATOM 1753 O O . LEU A 1 224 ? -9.705 -0.951 15.361 1.00 75.25 224 LEU A O 1
ATOM 1757 N N . GLU A 1 225 ? -8.342 -0.830 13.588 1.00 71.69 225 GLU A N 1
ATOM 1758 C CA . GLU A 1 225 ? -7.562 0.313 14.091 1.00 71.69 225 GLU A CA 1
ATOM 1759 C C . GLU A 1 225 ? -8.413 1.579 14.281 1.00 71.69 225 GLU A C 1
ATOM 1761 O O . GLU A 1 225 ? -8.292 2.272 15.291 1.00 71.69 225 GLU A O 1
ATOM 1766 N N . SER A 1 226 ? -9.343 1.848 13.360 1.00 67.19 226 SER A N 1
ATOM 1767 C CA . SER A 1 226 ? -10.268 2.992 13.431 1.00 67.19 226 SER A CA 1
ATOM 1768 C C . SER A 1 226 ? -11.306 2.902 14.556 1.00 67.19 226 SER A C 1
ATOM 1770 O O . SER A 1 226 ? -12.042 3.858 14.793 1.00 67.19 226 SER A O 1
ATOM 1772 N N . SER A 1 227 ? -11.372 1.775 15.269 1.00 61.72 227 SER A N 1
ATOM 1773 C CA . SER A 1 227 ? -12.338 1.559 16.348 1.00 61.72 227 SER A CA 1
ATOM 1774 C C . SER A 1 227 ? -11.843 1.988 17.741 1.00 61.72 227 SER A C 1
ATOM 1776 O O . SER A 1 227 ? -12.568 1.818 18.722 1.00 61.72 227 SER A O 1
ATOM 1778 N N . GLY A 1 228 ? -10.639 2.570 17.844 1.00 63.28 228 GLY A N 1
ATOM 1779 C CA . GLY A 1 228 ? -10.026 2.995 19.108 1.00 63.28 228 GLY A CA 1
ATOM 1780 C C . GLY A 1 228 ? -10.426 4.400 19.587 1.00 63.28 228 GLY A C 1
ATOM 1781 O O . GLY A 1 228 ? -10.115 5.395 18.939 1.00 63.28 228 GLY A O 1
ATOM 1782 N N . GLY A 1 229 ? -11.035 4.484 20.779 1.00 71.44 229 GLY A N 1
ATOM 1783 C CA . GLY A 1 229 ? -11.361 5.729 21.502 1.00 71.44 229 GLY A CA 1
ATOM 1784 C C . GLY A 1 229 ? -12.610 6.483 21.013 1.00 71.44 229 GLY A C 1
ATOM 1785 O O . GLY A 1 229 ? -13.093 6.251 19.910 1.00 71.44 229 GLY A O 1
ATOM 1786 N N . VAL A 1 230 ? -13.151 7.376 21.850 1.00 82.31 230 VAL A N 1
ATOM 1787 C CA . VAL A 1 230 ? -14.299 8.228 21.493 1.00 82.31 230 VAL A CA 1
ATOM 1788 C C . VAL A 1 230 ? -13.799 9.466 20.739 1.00 82.31 230 VAL A C 1
ATOM 1790 O O . VAL A 1 230 ? -13.020 10.238 21.315 1.00 82.31 230 VAL A O 1
ATOM 1793 N N . PRO A 1 231 ? -14.243 9.714 19.492 1.00 83.06 231 PRO A N 1
ATOM 1794 C CA . PRO A 1 231 ? -13.923 10.946 18.777 1.00 83.06 231 PRO A CA 1
ATOM 1795 C C . PRO A 1 231 ? -14.358 12.174 19.580 1.00 83.06 231 PRO A C 1
ATOM 1797 O O . PRO A 1 231 ? -15.459 12.206 20.123 1.00 83.06 231 PRO A O 1
ATOM 1800 N N . GLY A 1 232 ? -13.528 13.218 19.634 1.00 83.88 232 GLY A N 1
ATOM 1801 C CA . GLY A 1 232 ? -13.866 14.426 20.393 1.00 83.88 232 GLY A CA 1
ATOM 1802 C C . GLY A 1 232 ? -15.149 15.098 19.908 1.00 83.88 232 GLY A C 1
ATOM 1803 O O . GLY A 1 232 ? -15.940 15.572 20.723 1.00 83.88 232 GLY A O 1
ATOM 1804 N N . ALA A 1 233 ? -15.414 15.042 18.600 1.00 85.50 233 ALA A N 1
ATOM 1805 C CA . ALA A 1 233 ? -16.644 15.557 18.004 1.00 85.50 233 ALA A CA 1
ATOM 1806 C C . ALA A 1 233 ? -17.915 14.934 18.616 1.00 85.50 233 ALA A C 1
ATOM 1808 O O . ALA A 1 233 ? -18.878 15.657 18.868 1.00 85.50 233 ALA A O 1
ATOM 1809 N N . ASP A 1 234 ? -17.898 13.640 18.955 1.00 84.31 234 ASP A N 1
ATOM 1810 C CA . ASP A 1 234 ? -19.058 12.919 19.509 1.00 84.31 234 ASP A CA 1
ATOM 1811 C C . ASP A 1 234 ? -19.438 13.378 20.921 1.00 84.31 234 ASP A C 1
ATOM 1813 O O . ASP A 1 234 ? -20.533 13.090 21.415 1.00 84.31 234 ASP A O 1
ATOM 1817 N N . VAL A 1 235 ? -18.518 14.080 21.580 1.00 86.00 235 VAL A N 1
ATOM 1818 C CA . VAL A 1 235 ? -18.636 14.551 22.961 1.00 86.00 235 VAL A CA 1
ATOM 1819 C C . VAL A 1 235 ? -18.468 16.069 23.079 1.00 86.00 235 VAL A C 1
ATOM 1821 O O . VAL A 1 235 ? -18.503 16.606 24.185 1.00 86.00 235 VAL A O 1
ATOM 1824 N N . GLY A 1 236 ? -18.363 16.782 21.950 1.00 87.62 236 GLY A N 1
ATOM 1825 C CA . GLY A 1 236 ? -18.222 18.240 21.903 1.00 87.62 236 GLY A CA 1
ATOM 1826 C C . GLY A 1 236 ? -16.885 18.749 22.450 1.00 87.62 236 GLY A C 1
ATOM 1827 O O . GLY A 1 236 ? -16.851 19.787 23.107 1.00 87.62 236 GLY A O 1
ATOM 1828 N N . MET A 1 237 ? -15.804 18.003 22.225 1.00 89.31 237 MET A N 1
ATOM 1829 C CA . MET A 1 237 ? -14.441 18.310 22.671 1.00 89.31 237 MET A CA 1
ATOM 1830 C C . MET A 1 237 ? -13.450 18.202 21.504 1.00 89.31 237 MET A C 1
ATOM 1832 O O . MET A 1 237 ? -13.754 17.621 20.461 1.00 89.31 237 MET A O 1
ATOM 1836 N N . SER A 1 238 ? -12.230 18.718 21.667 1.00 88.81 238 SER A N 1
ATOM 1837 C CA . SER A 1 238 ? -11.143 18.363 20.747 1.00 88.81 238 SER A CA 1
ATOM 1838 C C . SER A 1 238 ? -10.767 16.881 20.912 1.00 88.81 238 SER A C 1
ATOM 1840 O O . SER A 1 238 ? -10.999 16.279 21.964 1.00 88.81 238 SER A O 1
ATOM 1842 N N . ASN A 1 239 ? -10.160 16.264 19.893 1.00 85.75 239 ASN A N 1
ATOM 1843 C CA . ASN A 1 239 ? -9.702 14.869 20.001 1.00 85.75 239 ASN A CA 1
ATOM 1844 C C . ASN A 1 239 ? -8.681 14.684 21.134 1.00 85.75 239 ASN A C 1
ATOM 1846 O O . ASN A 1 239 ? -8.709 13.668 21.826 1.00 85.75 239 ASN A O 1
ATOM 1850 N N . LEU A 1 240 ? -7.824 15.685 21.357 1.00 83.94 240 LEU A N 1
ATOM 1851 C CA . LEU A 1 240 ? -6.865 15.683 22.458 1.00 83.94 240 LEU A CA 1
ATOM 1852 C C . LEU A 1 240 ? -7.581 15.707 23.815 1.00 83.94 240 LEU A C 1
ATOM 1854 O O . LEU A 1 240 ? -7.290 14.873 24.664 1.00 83.94 240 LEU A O 1
ATOM 1858 N N . GLN A 1 241 ? -8.571 16.586 23.988 1.00 88.62 241 GLN A N 1
ATOM 1859 C CA . GLN A 1 241 ? -9.381 16.648 25.209 1.00 88.62 241 GLN A CA 1
ATOM 1860 C C . GLN A 1 241 ? -10.146 15.343 25.457 1.00 88.62 241 GLN A C 1
ATOM 1862 O O . GLN A 1 241 ? -10.140 14.828 26.572 1.00 88.62 241 GLN A O 1
ATOM 1867 N N . SER A 1 242 ? -10.756 14.764 24.418 1.00 88.06 242 SER A N 1
ATOM 1868 C CA . SER A 1 242 ? -11.467 13.484 24.529 1.00 88.06 242 SER A CA 1
ATOM 1869 C C . SER A 1 242 ? -10.548 12.339 24.943 1.00 88.06 242 SER A C 1
ATOM 1871 O O . SER A 1 242 ? -10.925 11.517 25.778 1.00 88.06 242 SER A O 1
ATOM 1873 N N . ARG A 1 243 ? -9.324 12.308 24.405 1.00 85.56 243 ARG A N 1
ATOM 1874 C CA . ARG A 1 243 ? -8.306 11.328 24.783 1.00 85.56 243 ARG A CA 1
ATOM 1875 C C . ARG A 1 243 ? -7.827 11.527 26.221 1.00 85.56 243 ARG A C 1
ATOM 1877 O O . ARG A 1 243 ? -7.755 10.553 26.958 1.00 85.56 243 ARG A O 1
ATOM 1884 N N . MET A 1 244 ? -7.580 12.762 26.654 1.00 84.44 244 MET A N 1
ATOM 1885 C CA . MET A 1 244 ? -7.210 13.047 28.046 1.00 84.44 244 MET A CA 1
ATOM 1886 C C . MET A 1 244 ? -8.317 12.641 29.026 1.00 84.44 244 MET A C 1
ATOM 1888 O O . MET A 1 244 ? -8.042 12.051 30.071 1.00 84.44 244 MET A O 1
ATOM 1892 N N . VAL A 1 245 ? -9.583 12.901 28.683 1.00 87.81 245 VAL A N 1
ATOM 1893 C CA . VAL A 1 245 ? -10.737 12.432 29.465 1.00 87.81 245 VAL A CA 1
ATOM 1894 C C . VAL A 1 245 ? -10.795 10.902 29.484 1.00 87.81 245 VAL A C 1
ATOM 1896 O O . VAL A 1 245 ? -10.986 10.327 30.554 1.00 87.81 245 VAL A O 1
ATOM 1899 N N . TRP A 1 246 ? -10.564 10.233 28.349 1.00 86.31 246 TRP A N 1
ATOM 1900 C CA . TRP A 1 246 ? -10.498 8.769 28.273 1.00 86.31 246 TRP A CA 1
ATOM 1901 C C . TRP A 1 246 ? -9.441 8.189 29.215 1.00 86.31 246 TRP A C 1
ATOM 1903 O O . TRP A 1 246 ? -9.749 7.320 30.027 1.00 86.31 246 TRP A O 1
ATOM 1913 N N . GLU A 1 247 ? -8.205 8.687 29.122 1.00 80.69 247 GLU A N 1
ATOM 1914 C CA . GLU A 1 247 ? -7.063 8.213 29.906 1.00 80.69 247 GLU A CA 1
ATOM 1915 C C . GLU A 1 247 ? -7.315 8.419 31.406 1.00 80.69 247 GLU A C 1
ATOM 1917 O O . GLU A 1 247 ? -7.094 7.503 32.201 1.00 80.69 247 GLU A O 1
ATOM 1922 N N . ARG A 1 248 ? -7.880 9.572 31.797 1.00 83.50 248 ARG A N 1
ATOM 1923 C CA . ARG A 1 248 ? -8.293 9.847 33.183 1.00 83.50 248 ARG A CA 1
ATOM 1924 C C . ARG A 1 248 ? -9.365 8.858 33.651 1.00 83.50 248 ARG A C 1
ATOM 1926 O O . ARG A 1 248 ? -9.185 8.221 34.689 1.00 83.50 248 ARG A O 1
ATOM 1933 N N . LEU A 1 249 ? -10.448 8.674 32.892 1.00 86.06 249 LEU A N 1
ATOM 1934 C CA . LEU A 1 249 ? -11.542 7.761 33.253 1.00 86.06 249 LEU A CA 1
ATOM 1935 C C . LEU A 1 249 ? -11.081 6.298 33.339 1.00 86.06 249 LEU A C 1
ATOM 1937 O O . LEU A 1 249 ? -11.442 5.602 34.288 1.00 86.06 249 LEU A O 1
ATOM 1941 N N . GLN A 1 250 ? -10.245 5.840 32.404 1.00 79.25 250 GLN A N 1
ATOM 1942 C CA . GLN A 1 250 ? -9.637 4.506 32.436 1.00 79.25 250 GLN A CA 1
ATOM 1943 C C . GLN A 1 250 ? -8.702 4.345 33.635 1.00 79.25 250 GLN A C 1
ATOM 1945 O O . GLN A 1 250 ? -8.777 3.344 34.346 1.00 79.25 250 GLN A O 1
ATOM 1950 N N . SER A 1 251 ? -7.857 5.342 33.913 1.00 75.88 251 SER A N 1
ATOM 1951 C CA . SER A 1 251 ? -6.989 5.337 35.092 1.00 75.88 251 SER A CA 1
ATOM 1952 C C . SER A 1 251 ? -7.795 5.272 36.387 1.00 75.88 251 SER A C 1
ATOM 1954 O O . SER A 1 251 ? -7.378 4.585 37.314 1.00 75.88 251 SER A O 1
ATOM 1956 N N . TRP A 1 252 ? -8.945 5.944 36.470 1.00 78.44 252 TRP A N 1
ATOM 1957 C CA . TRP A 1 252 ? -9.836 5.858 37.629 1.00 78.44 252 TRP A CA 1
ATOM 1958 C C . TRP A 1 252 ? -10.491 4.475 37.736 1.00 78.44 252 TRP A C 1
ATOM 1960 O O . TRP A 1 252 ? -10.435 3.839 38.787 1.00 78.44 252 TRP A O 1
ATOM 1970 N N . LEU A 1 253 ? -11.047 3.954 36.638 1.00 77.75 253 LEU A N 1
ATOM 1971 C CA . LEU A 1 253 ? -11.697 2.639 36.608 1.00 77.75 253 LEU A CA 1
ATOM 1972 C C . LEU A 1 253 ? -10.733 1.487 36.946 1.00 77.75 253 LEU A C 1
ATOM 1974 O O . LEU A 1 253 ? -11.130 0.553 37.648 1.00 77.75 253 LEU A O 1
ATOM 1978 N N . ASN A 1 254 ? -9.480 1.573 36.487 1.00 70.69 254 ASN A N 1
ATOM 1979 C CA . ASN A 1 254 ? -8.430 0.576 36.720 1.00 70.69 254 ASN A CA 1
ATOM 1980 C C . ASN A 1 254 ? -7.699 0.792 38.058 1.00 70.69 254 ASN A C 1
ATOM 1982 O O . ASN A 1 254 ? -7.359 -0.172 38.743 1.00 70.69 254 ASN A O 1
ATOM 1986 N N . GLY A 1 255 ? -7.490 2.048 38.463 1.00 61.41 255 GLY A N 1
ATOM 1987 C CA . GLY A 1 255 ? -6.793 2.433 39.694 1.00 61.41 255 GLY A CA 1
ATOM 1988 C C . GLY A 1 255 ? -7.584 2.156 40.972 1.00 61.41 255 GLY A C 1
ATOM 1989 O O . GLY A 1 255 ? -6.990 1.912 42.014 1.00 61.41 255 GLY A O 1
ATOM 1990 N N . VAL A 1 256 ? -8.917 2.075 40.908 1.00 51.97 256 VAL A N 1
ATOM 1991 C CA . VAL A 1 256 ? -9.752 1.665 42.056 1.00 51.97 256 VAL A CA 1
ATOM 1992 C C . VAL A 1 256 ? -9.546 0.178 42.429 1.00 51.97 256 VAL A C 1
ATOM 1994 O O . VAL A 1 256 ? -9.986 -0.247 43.496 1.00 51.97 256 VAL A O 1
ATOM 1997 N N . GLN A 1 257 ? -8.859 -0.627 41.602 1.00 46.03 257 GLN A N 1
ATOM 1998 C CA . GLN A 1 257 ? -8.626 -2.059 41.865 1.00 46.03 257 GLN A CA 1
ATOM 1999 C C . GLN A 1 257 ? -7.310 -2.399 42.587 1.00 46.03 257 GLN A C 1
ATOM 2001 O O . GLN A 1 257 ? -7.176 -3.527 43.058 1.00 46.03 257 GLN A O 1
ATOM 2006 N N . LYS A 1 258 ? -6.338 -1.486 42.688 1.00 41.47 258 LYS A N 1
ATOM 2007 C CA . LYS A 1 258 ? -5.049 -1.729 43.369 1.00 41.47 258 LYS A CA 1
ATOM 2008 C C . LYS A 1 258 ? -4.637 -0.491 44.158 1.00 41.47 258 LYS A C 1
ATOM 2010 O O . LYS A 1 258 ? -5.164 0.582 43.908 1.00 41.47 258 LYS A O 1
ATOM 2015 N N . ASP A 1 259 ? -3.718 -0.636 45.106 1.00 42.72 259 ASP A N 1
ATOM 2016 C CA . ASP A 1 259 ? -3.215 0.396 46.034 1.00 42.72 259 ASP A CA 1
ATOM 2017 C C . ASP A 1 259 ? -2.471 1.581 45.371 1.00 42.72 259 ASP A C 1
ATOM 2019 O O . ASP A 1 259 ? -1.516 2.127 45.920 1.00 42.72 259 ASP A O 1
ATOM 2023 N N . ALA A 1 260 ? -2.888 1.993 44.172 1.00 43.19 260 ALA A N 1
ATOM 2024 C CA . ALA A 1 260 ? -2.390 3.168 43.489 1.00 43.19 260 ALA A CA 1
ATOM 2025 C C . ALA A 1 260 ? -2.882 4.427 44.227 1.00 43.19 260 ALA A C 1
ATOM 2027 O O . ALA A 1 260 ? -4.091 4.577 44.446 1.00 43.19 260 ALA A O 1
ATOM 2028 N N . PRO A 1 261 ? -1.977 5.344 44.607 1.00 46.91 261 PRO A N 1
ATOM 2029 C CA . PRO A 1 261 ? -2.363 6.631 45.157 1.00 46.91 261 PRO A CA 1
ATOM 2030 C C . PRO A 1 261 ? -3.339 7.328 44.202 1.00 46.91 261 PRO A C 1
ATOM 2032 O O . PRO A 1 261 ? -3.081 7.403 42.999 1.00 46.91 261 PRO A O 1
ATOM 2035 N N . ILE A 1 262 ? -4.448 7.860 44.731 1.00 51.62 262 ILE A N 1
ATOM 2036 C CA . ILE A 1 262 ? -5.378 8.751 44.013 1.00 51.62 262 ILE A CA 1
ATOM 2037 C C . ILE A 1 262 ? -4.670 10.098 43.826 1.00 51.62 262 ILE A C 1
ATOM 2039 O O . ILE A 1 262 ? -5.037 11.127 44.383 1.00 51.62 262 ILE A O 1
ATOM 2043 N N . THR A 1 263 ? -3.537 10.094 43.141 1.00 47.56 263 THR A N 1
ATOM 2044 C CA . THR A 1 263 ? -2.706 11.275 43.012 1.00 47.56 263 THR A CA 1
ATOM 2045 C C . THR A 1 263 ? -3.102 12.014 41.746 1.00 47.56 263 THR A C 1
ATOM 2047 O O . THR A 1 263 ? -2.756 11.599 40.645 1.00 47.56 263 THR A O 1
ATOM 2050 N N . ARG A 1 264 ? -3.736 13.177 41.954 1.00 56.72 264 ARG A N 1
ATOM 2051 C CA . ARG A 1 264 ? -3.587 14.391 41.124 1.00 56.72 264 ARG A CA 1
ATOM 2052 C C . ARG A 1 264 ? -4.418 14.496 39.837 1.00 56.72 264 ARG A C 1
ATOM 2054 O O . ARG A 1 264 ? -4.142 15.378 39.032 1.00 56.72 264 ARG A O 1
ATOM 2061 N N . THR A 1 265 ? -5.425 13.652 39.623 1.00 65.88 265 THR A N 1
ATOM 2062 C CA . THR A 1 265 ? -6.152 13.610 38.336 1.00 65.88 265 THR A CA 1
ATOM 2063 C C . THR A 1 265 ? -7.583 14.136 38.355 1.00 65.88 265 THR A C 1
ATOM 2065 O O . THR A 1 265 ? -8.130 14.325 37.272 1.00 65.88 265 THR A O 1
ATOM 2068 N N . PHE A 1 266 ? -8.197 14.395 39.513 1.00 76.00 266 PHE A N 1
ATOM 2069 C CA . PHE A 1 266 ? -9.595 14.845 39.608 1.00 76.00 266 PHE A CA 1
ATOM 2070 C C . PHE A 1 266 ? -9.790 15.890 40.707 1.00 76.00 266 PHE A C 1
ATOM 2072 O O . PHE A 1 266 ? -9.132 15.831 41.747 1.00 76.00 266 PHE A O 1
ATOM 2079 N N . THR A 1 267 ? -10.717 16.825 40.498 1.00 77.69 267 THR A N 1
ATOM 2080 C CA . THR A 1 267 ? -11.270 17.656 41.576 1.00 77.69 267 THR A CA 1
ATOM 2081 C C . THR A 1 267 ? -12.183 16.817 42.477 1.00 77.69 267 THR A C 1
ATOM 2083 O O . THR A 1 267 ? -12.618 15.726 42.104 1.00 77.69 267 THR A O 1
ATOM 2086 N N . LYS A 1 268 ? -12.525 17.331 43.668 1.00 75.94 268 LYS A N 1
ATOM 2087 C CA . LYS A 1 268 ? -13.502 16.674 44.553 1.00 75.94 268 LYS A CA 1
ATOM 2088 C C . LYS A 1 268 ? -14.865 16.496 43.880 1.00 75.94 268 LYS A C 1
ATOM 2090 O O . LYS A 1 268 ? -15.445 15.423 43.971 1.00 75.94 268 LYS A O 1
ATOM 2095 N N . ALA A 1 269 ? -15.333 17.514 43.160 1.00 81.06 269 ALA A N 1
ATOM 2096 C CA . ALA A 1 269 ? -16.600 17.452 42.437 1.00 81.06 269 ALA A CA 1
ATOM 2097 C C . ALA A 1 269 ? -16.581 16.386 41.329 1.00 81.06 269 ALA A C 1
ATOM 2099 O O . ALA A 1 269 ? -17.529 15.612 41.214 1.00 81.06 269 ALA A O 1
ATOM 2100 N N . GLU A 1 270 ? -15.490 16.301 40.556 1.00 83.25 270 GLU A N 1
ATOM 2101 C CA . GLU A 1 270 ? -15.312 15.237 39.562 1.00 83.25 270 GLU A CA 1
ATOM 2102 C C . GLU A 1 270 ? -15.303 13.862 40.240 1.00 83.25 270 GLU A C 1
ATOM 2104 O O . GLU A 1 270 ? -15.990 12.952 39.793 1.00 83.25 270 GLU A O 1
ATOM 2109 N N . TYR A 1 271 ? -14.574 13.697 41.344 1.00 80.12 271 TYR A N 1
ATOM 2110 C CA . TYR A 1 271 ? -14.473 12.408 42.023 1.00 80.12 271 TYR A CA 1
ATOM 2111 C C . TYR A 1 271 ? -15.808 11.936 42.623 1.00 80.12 271 TYR A C 1
ATOM 2113 O O . TYR A 1 271 ? -16.202 10.789 42.395 1.00 80.12 271 TYR A O 1
ATOM 2121 N N . ASP A 1 272 ? -16.530 12.820 43.318 1.00 79.75 272 ASP A N 1
ATOM 2122 C CA . ASP A 1 272 ? -17.859 12.544 43.883 1.00 79.75 272 ASP A CA 1
ATOM 2123 C C . ASP A 1 272 ? -18.852 12.163 42.763 1.00 79.75 272 ASP A C 1
ATOM 2125 O O . ASP A 1 272 ? -19.604 11.187 42.873 1.00 79.75 272 ASP A O 1
ATOM 2129 N N . LEU A 1 273 ? -18.794 12.870 41.625 1.00 84.56 273 LEU A N 1
ATOM 2130 C CA . LEU A 1 273 ? -19.573 12.546 40.430 1.00 84.56 273 LEU A CA 1
ATOM 2131 C C . LEU A 1 273 ? -19.236 11.145 39.894 1.00 84.56 273 LEU A C 1
ATOM 2133 O O . LEU A 1 273 ? -20.150 10.347 39.669 1.00 84.56 273 LEU A O 1
ATOM 2137 N N . LEU A 1 274 ? -17.953 10.817 39.712 1.00 84.94 274 LEU A N 1
ATOM 2138 C CA . LEU A 1 274 ? -17.523 9.510 39.201 1.00 84.94 274 LEU A CA 1
ATOM 2139 C C . LEU A 1 274 ? -17.929 8.367 40.143 1.00 84.94 274 LEU A C 1
ATOM 2141 O O . LEU A 1 274 ? -18.398 7.326 39.676 1.00 84.94 274 LEU A O 1
ATOM 2145 N N . LEU A 1 275 ? -17.815 8.558 41.464 1.00 81.94 275 LEU A N 1
ATOM 2146 C CA . LEU A 1 275 ? -18.291 7.590 42.457 1.00 81.94 275 LEU A CA 1
ATOM 2147 C C . LEU A 1 275 ? -19.798 7.351 42.327 1.00 81.94 275 LEU A C 1
ATOM 2149 O O . LEU A 1 275 ? -20.218 6.196 42.205 1.00 81.94 275 LEU A O 1
ATOM 2153 N N . SER A 1 276 ? -20.597 8.421 42.261 1.00 84.00 276 SER A N 1
ATOM 2154 C CA . SER A 1 276 ? -22.058 8.318 42.134 1.00 84.00 276 SER A CA 1
ATOM 2155 C C . SER A 1 276 ? -22.507 7.629 40.835 1.00 84.00 276 SER A C 1
ATOM 2157 O O . SER A 1 276 ? -23.542 6.963 40.806 1.00 84.00 276 SER A O 1
ATOM 2159 N N . ARG A 1 277 ? -21.707 7.722 39.761 1.00 86.00 277 ARG A N 1
ATOM 2160 C CA . ARG A 1 277 ? -21.989 7.135 38.434 1.00 86.00 277 ARG A CA 1
ATOM 2161 C C . ARG A 1 277 ? -21.160 5.886 38.125 1.00 86.00 277 ARG A C 1
ATOM 2163 O O . ARG A 1 277 ? -21.137 5.414 36.986 1.00 86.00 277 ARG A O 1
ATOM 2170 N N . ARG A 1 278 ? -20.522 5.279 39.132 1.00 82.81 278 ARG A N 1
ATOM 2171 C CA . ARG A 1 278 ? -19.612 4.133 38.953 1.00 82.81 278 ARG A CA 1
ATOM 2172 C C . ARG A 1 278 ? -20.252 2.956 38.215 1.00 82.81 278 ARG A C 1
ATOM 2174 O O . ARG A 1 278 ? -19.582 2.290 37.426 1.00 82.81 278 ARG A O 1
ATOM 2181 N N . GLY A 1 279 ? -21.525 2.667 38.490 1.00 80.69 279 GLY A N 1
ATOM 2182 C CA . GLY A 1 279 ? -22.268 1.591 37.826 1.00 80.69 279 GLY A CA 1
ATOM 2183 C C . GLY A 1 279 ? -22.399 1.820 36.317 1.00 80.69 279 GLY A C 1
ATOM 2184 O O . GLY A 1 279 ? -22.052 0.937 35.527 1.00 80.69 279 GLY A O 1
ATOM 2185 N N . ASP A 1 280 ? -22.814 3.026 35.928 1.00 84.56 280 ASP A N 1
ATOM 2186 C CA . ASP A 1 280 ? -22.969 3.432 34.528 1.00 84.56 280 ASP A CA 1
ATOM 2187 C C . ASP A 1 280 ? -21.629 3.407 33.797 1.00 84.56 280 ASP A C 1
ATOM 2189 O O . ASP A 1 280 ? -21.522 2.860 32.698 1.00 84.56 280 ASP A O 1
ATOM 2193 N N . MET A 1 281 ? -20.581 3.923 34.440 1.00 84.06 281 MET A N 1
ATOM 2194 C CA . MET A 1 281 ? -19.233 3.929 33.885 1.00 84.06 281 MET A CA 1
ATOM 2195 C C . MET A 1 281 ? -18.684 2.514 33.704 1.00 84.06 281 MET A C 1
ATOM 2197 O O . MET A 1 281 ? -18.206 2.179 32.626 1.00 84.06 281 MET A O 1
ATOM 2201 N N . ARG A 1 282 ? -18.814 1.622 34.694 1.00 82.75 282 ARG A N 1
ATOM 2202 C CA . ARG A 1 282 ? -18.400 0.218 34.516 1.00 82.75 282 ARG A CA 1
ATOM 2203 C C . ARG A 1 282 ? -19.131 -0.437 33.351 1.00 82.75 282 ARG A C 1
ATOM 2205 O O . ARG A 1 282 ? -18.503 -1.138 32.567 1.00 82.75 282 ARG A O 1
ATOM 2212 N N . LYS A 1 283 ? -20.432 -0.183 33.194 1.00 83.62 283 LYS A N 1
ATOM 2213 C CA . LYS A 1 283 ? -21.214 -0.704 32.065 1.00 83.62 283 LYS A CA 1
ATOM 2214 C C . LYS A 1 283 ? -20.782 -0.102 30.726 1.00 83.62 283 LYS A C 1
ATOM 2216 O O . LYS A 1 283 ? -20.762 -0.812 29.725 1.00 83.62 283 LYS A O 1
ATOM 2221 N N . ALA A 1 284 ? -20.433 1.180 30.681 1.00 82.62 284 ALA A N 1
ATOM 2222 C CA . ALA A 1 284 ? -20.030 1.872 29.458 1.00 82.62 284 ALA A CA 1
ATOM 2223 C C . ALA A 1 284 ? -18.576 1.604 29.051 1.00 82.62 284 ALA A C 1
ATOM 2225 O O . ALA A 1 284 ? -18.279 1.650 27.868 1.00 82.62 284 ALA A O 1
ATOM 2226 N N . PHE A 1 285 ? -17.708 1.213 29.985 1.00 78.50 285 PHE A N 1
ATOM 2227 C CA . PHE A 1 285 ? -16.279 0.975 29.746 1.00 78.50 285 PHE A CA 1
ATOM 2228 C C . PHE A 1 285 ? -15.860 -0.505 29.899 1.00 78.50 285 PHE A C 1
ATOM 2230 O O . PHE A 1 285 ? -14.722 -0.858 29.640 1.00 78.50 285 PHE A O 1
ATOM 2237 N N . SER A 1 286 ? -16.764 -1.425 30.264 1.00 68.44 286 SER A N 1
ATOM 2238 C CA . SER A 1 286 ? -16.466 -2.871 30.274 1.00 68.44 286 SER A CA 1
ATOM 2239 C C . SER A 1 286 ? -16.230 -3.467 28.874 1.00 68.44 286 SER A C 1
ATOM 2241 O O . SER A 1 286 ? -17.109 -3.407 28.017 1.00 68.44 286 SER A O 1
ATOM 2243 N N . GLY A 1 287 ? -15.082 -4.104 28.642 1.00 57.16 287 GLY A N 1
ATOM 2244 C CA . GLY A 1 287 ? -14.781 -4.757 27.359 1.00 57.16 287 GLY A CA 1
ATOM 2245 C C . GLY A 1 287 ? -14.380 -3.803 26.228 1.00 57.16 287 GLY A C 1
ATOM 2246 O O . GLY A 1 287 ? -14.443 -4.207 25.069 1.00 57.16 287 GLY A O 1
ATOM 2247 N N . SER A 1 288 ? -14.020 -2.556 26.563 1.00 48.62 288 SER A N 1
ATOM 2248 C CA . SER A 1 288 ? -13.166 -1.704 25.721 1.00 48.62 288 SER A CA 1
ATOM 2249 C C . SER A 1 288 ? -11.714 -2.150 25.797 1.00 48.62 288 SER A C 1
ATOM 2251 O O . SER A 1 288 ? -11.316 -2.508 26.931 1.00 48.62 288 SER A O 1
#

Sequence (288 aa):
MTTPAQAQLGGLRRAVERKVEQSGEDRMNAASLIPPTFDNTTVEITAERLDRYVAAMQRQKVQVAQNRQRYDAMQAEAASFREAAVKADNRRDRETYDRTTYSYGECRNSAREAAEAEYERKMEEFRARIERDPVAAQKEPLMKEMIALLQQSARAHQSGDAVAIARAQQRLSALMDVKNDSASLDRLALPKCGARPAKPRSIIVKDSLEARSTQLSREASALLESSGGVPGADVGMSNLQSRMVWERLQSWLNGVQKDAPITRTFTKAEYDLLLSRRGDMRKAFSGS